Protein AF-0000000083200959 (afdb_homodimer)

Organism: Muntiacus reevesi (NCBI:txid9886)

Foldseek 3Di:
DPPPLQQDDPVLLVLLLVLLQLLQQLLQLLQLQLVLQCPDPPVRNVVSVVSPVSSVVSNVVSVVSLVVSVSSVHDSDHDYDYDRDNPPDDAPLRSLVVSLVSLVVSLVSLVVSLVVCVVVVVVVSNVCSVPPPNVVSVVVSVVSVVVSVVRCCCPDVVVVVVVVVVVVVVVVVVVVVD/DPPPLQQDDPVLLVLLLVLLQLLQQLLQLLQLQLVLQCPDPPVRNVVSVVSPVSSVVSNVVSVVSLVVSVSSVHDSDHDYDYDRDNPPDDAPLRSLVVSLVSLVVSLVSLVVSLVVCVVVVVVVVNVCSVPPPNVVSVVVSVVSVVVSVVRCCCPDVVVVVVVVVVVVVVVVVVVVVD

Nearest PDB structures (foldseek):
  8h8n-assembly1_A  TM=8.251E-01  e=6.379E-12  Equus caballus
  8j16-assembly1_X  TM=8.200E-01  e=4.992E-12  Equus caballus
  8i8q-assembly1_A  TM=8.258E-01  e=7.390E-12  Equus caballus
  8kh2-assembly1_A  TM=8.202E-01  e=6.379E-12  Equus caballus
  6jee-assembly1_A  TM=8.347E-01  e=1.207E-11  Equus caballus

InterPro domains:
  IPR001519 Ferritin [PTHR11431] (2-175)
  IPR008331 Ferritin/DPS domain [PF00210] (14-154)
  IPR009040 Ferritin-like diiron domain [PS50905] (6-155)
  IPR009078 Ferritin-like superfamily [SSF47240] (2-175)
  IPR012347 Ferritin-like [G3DSA:1.20.1260.10] (1-177)

Structure (mmCIF, N/CA/C/O backbone):
data_AF-0000000083200959-model_v1
#
loop_
_entity.id
_entity.type
_entity.pdbx_description
1 polymer Ferritin
#
loop_
_atom_site.group_PDB
_atom_site.id
_atom_site.type_symbol
_atom_site.label_atom_id
_atom_site.label_alt_id
_atom_site.label_comp_id
_atom_site.label_asym_id
_atom_site.label_entity_id
_atom_site.label_seq_id
_atom_site.pdbx_PDB_ins_code
_atom_site.Cartn_x
_atom_site.Cartn_y
_atom_site.Cartn_z
_atom_site.occupancy
_atom_site.B_iso_or_equiv
_atom_site.auth_seq_id
_atom_site.auth_comp_id
_atom_site.auth_asym_id
_atom_site.auth_atom_id
_atom_site.pdbx_PDB_model_num
ATOM 1 N N . MET A 1 1 ? -13.766 32.281 13.945 1 31.73 1 MET A N 1
ATOM 2 C CA . MET A 1 1 ? -14.75 31.203 14.086 1 31.73 1 MET A CA 1
ATOM 3 C C . MET A 1 1 ? -14.062 29.844 14.281 1 31.73 1 MET A C 1
ATOM 5 O O . MET A 1 1 ? -13.195 29.469 13.492 1 31.73 1 MET A O 1
ATOM 9 N N . SER A 1 2 ? -13.812 29.328 15.445 1 37.59 2 SER A N 1
ATOM 10 C CA . SER A 1 2 ? -13.109 28.094 15.812 1 37.59 2 SER A CA 1
ATOM 11 C C . SER A 1 2 ? -13.555 26.922 14.945 1 37.59 2 SER A C 1
ATOM 13 O O . SER A 1 2 ? -14.75 26.641 14.852 1 37.59 2 SER A O 1
ATOM 15 N N . THR A 1 3 ? -13.062 26.719 13.828 1 43.06 3 THR A N 1
ATOM 16 C CA . THR A 1 3 ? -13.5 25.609 12.992 1 43.06 3 THR A CA 1
ATOM 17 C C . THR A 1 3 ? -13.812 24.375 13.844 1 43.06 3 THR A C 1
ATOM 19 O O . THR A 1 3 ? -12.945 23.859 14.539 1 43.06 3 THR A O 1
ATOM 22 N N . GLN A 1 4 ? -14.852 24.391 14.57 1 44.66 4 GLN A N 1
ATOM 23 C CA . GLN A 1 4 ? -15.367 23.344 15.453 1 44.66 4 GLN A CA 1
ATOM 24 C C . GLN A 1 4 ? -15.141 21.953 14.875 1 44.66 4 GLN A C 1
ATOM 26 O O . GLN A 1 4 ? -15.625 21.641 13.789 1 44.66 4 GLN A O 1
ATOM 31 N N . VAL A 1 5 ? -13.906 21.453 14.906 1 55.97 5 VAL A N 1
ATOM 32 C CA . VAL A 1 5 ? -13.664 20.062 14.562 1 55.97 5 VAL A CA 1
ATOM 33 C C . VAL A 1 5 ? -14.781 19.188 15.125 1 55.97 5 VAL A C 1
ATOM 35 O O . VAL A 1 5 ? -15.102 19.266 16.312 1 55.97 5 VAL A O 1
ATOM 38 N N . GLN A 1 6 ? -15.828 18.969 14.438 1 59 6 GLN A N 1
ATOM 39 C CA . GLN A 1 6 ? -16.891 18.062 14.898 1 59 6 GLN A CA 1
ATOM 40 C C . GLN A 1 6 ? -16.312 16.75 15.414 1 59 6 GLN A C 1
ATOM 42 O O . GLN A 1 6 ? -15.688 16 14.664 1 59 6 GLN A O 1
ATOM 47 N N . GLN A 1 7 ? -16.047 16.766 16.734 1 69.75 7 GLN A N 1
ATOM 48 C CA . GLN A 1 7 ? -15.516 15.586 17.406 1 69.75 7 GLN A CA 1
ATOM 49 C C . GLN A 1 7 ? -16.422 14.375 17.188 1 69.75 7 GLN A C 1
ATOM 51 O O . GLN A 1 7 ? -17.625 14.43 17.5 1 69.75 7 GLN A O 1
ATOM 56 N N . ARG A 1 8 ? -16 13.469 16.391 1 79.12 8 ARG A N 1
ATOM 57 C CA . ARG A 1 8 ? -16.75 12.234 16.156 1 79.12 8 ARG A CA 1
ATOM 58 C C . ARG A 1 8 ? -16.781 11.375 17.422 1 79.12 8 ARG A C 1
ATOM 60 O O . ARG A 1 8 ? -15.883 11.477 18.266 1 79.12 8 ARG A O 1
ATOM 67 N N . SER A 1 9 ? -17.844 10.664 17.625 1 88.75 9 SER A N 1
ATOM 68 C CA . SER A 1 9 ? -18 9.789 18.781 1 88.75 9 SER A CA 1
ATOM 69 C C . SER A 1 9 ? -16.891 8.734 18.812 1 88.75 9 SER A C 1
ATOM 71 O O . SER A 1 9 ? -16.312 8.406 17.797 1 88.75 9 SER A O 1
ATOM 73 N N . PRO A 1 10 ? -16.609 8.242 20 1 91.06 10 PRO A N 1
ATOM 74 C CA . PRO A 1 10 ? -15.617 7.16 20.109 1 91.06 10 PRO A CA 1
ATOM 75 C C . PRO A 1 10 ? -15.984 5.938 19.266 1 91.06 10 PRO A C 1
ATOM 77 O O . PRO A 1 10 ? -15.102 5.254 18.75 1 91.06 10 PRO A O 1
ATOM 80 N N . GLU A 1 11 ? -17.281 5.707 19.156 1 93.56 11 GLU A N 1
ATOM 81 C CA . GLU A 1 11 ? -17.75 4.578 18.359 1 93.56 11 GLU A CA 1
ATOM 82 C C . GLU A 1 11 ? -17.438 4.781 16.875 1 93.56 11 GLU A C 1
ATOM 84 O O . GLU A 1 11 ? -17.031 3.842 16.188 1 93.56 11 GLU A O 1
ATOM 89 N N . MET A 1 12 ? -17.594 5.949 16.406 1 93.25 12 MET A N 1
ATOM 90 C CA . MET A 1 12 ? -17.281 6.281 15.016 1 93.25 12 MET A CA 1
ATOM 91 C C . MET A 1 12 ? -15.781 6.211 14.766 1 93.25 12 MET A C 1
ATOM 93 O O . MET A 1 12 ? -15.344 5.66 13.75 1 93.25 12 MET A O 1
ATOM 97 N N . GLU A 1 13 ? -15.016 6.684 15.727 1 93.06 13 GLU A N 1
ATOM 98 C CA . GLU A 1 13 ? -13.562 6.641 15.594 1 93.06 13 GLU A CA 1
ATOM 99 C C . GLU A 1 13 ? -13.055 5.203 15.547 1 93.06 13 GLU A C 1
ATOM 101 O O . GLU A 1 13 ? -12.156 4.883 14.766 1 93.06 13 GLU A O 1
ATOM 106 N N . ALA A 1 14 ? -13.648 4.406 16.344 1 94.69 14 ALA A N 1
ATOM 107 C CA . ALA A 1 14 ? -13.273 2.994 16.359 1 94.69 14 ALA A CA 1
ATOM 108 C C . ALA A 1 14 ? -13.625 2.318 15.039 1 94.69 14 ALA A C 1
ATOM 110 O O . ALA A 1 14 ? -12.852 1.496 14.539 1 94.69 14 ALA A O 1
ATOM 111 N N . ALA A 1 15 ? -14.781 2.672 14.5 1 96.31 15 ALA A N 1
ATOM 112 C CA . ALA A 1 15 ? -15.219 2.098 13.234 1 96.31 15 ALA A CA 1
ATOM 113 C C . ALA A 1 15 ? -14.297 2.527 12.094 1 96.31 15 ALA A C 1
ATOM 115 O O . ALA A 1 15 ? -13.953 1.72 11.227 1 96.31 15 ALA A O 1
ATOM 116 N N . VAL A 1 16 ? -13.859 3.777 12.094 1 96 16 VAL A N 1
ATOM 117 C CA . VAL A 1 16 ? -12.945 4.285 11.07 1 96 16 VAL A CA 1
ATOM 118 C C . VAL A 1 16 ? -11.586 3.604 11.219 1 96 16 VAL A C 1
ATOM 120 O O . VAL A 1 16 ? -10.992 3.174 10.227 1 96 16 VAL A O 1
ATOM 123 N N . SER A 1 17 ? -11.102 3.436 12.438 1 95.19 17 SER A N 1
ATOM 124 C CA . SER A 1 17 ? -9.836 2.758 12.695 1 95.19 17 SER A CA 1
ATOM 125 C C . SER A 1 17 ? -9.875 1.312 12.211 1 95.19 17 SER A C 1
ATOM 127 O O . SER A 1 17 ? -8.898 0.816 11.648 1 95.19 17 SER A O 1
ATOM 129 N N . ARG A 1 18 ? -11.023 0.706 12.43 1 96.38 18 ARG A N 1
ATOM 130 C CA . ARG A 1 18 ? -11.195 -0.664 11.953 1 96.38 18 ARG A CA 1
ATOM 131 C C . ARG A 1 18 ? -11.086 -0.738 10.438 1 96.38 18 ARG A C 1
ATOM 133 O O . ARG A 1 18 ? -10.469 -1.654 9.898 1 96.38 18 ARG A O 1
ATOM 140 N N . LEU A 1 19 ? -11.672 0.215 9.766 1 97.75 19 LEU A N 1
ATOM 141 C CA . LEU A 1 19 ? -11.633 0.228 8.305 1 97.75 19 LEU A CA 1
ATOM 142 C C . LEU A 1 19 ? -10.203 0.454 7.805 1 97.75 19 LEU A C 1
ATOM 144 O O . LEU A 1 19 ? -9.797 -0.136 6.805 1 97.75 19 LEU A O 1
ATOM 148 N N . ILE A 1 20 ? -9.43 1.315 8.477 1 97.12 20 ILE A N 1
ATOM 149 C CA . ILE A 1 20 ? -8.039 1.525 8.102 1 97.12 20 ILE A CA 1
ATOM 150 C C . ILE A 1 20 ? -7.273 0.207 8.195 1 97.12 20 ILE A C 1
ATOM 152 O O . ILE A 1 20 ? -6.602 -0.2 7.242 1 97.12 20 ILE A O 1
ATOM 156 N N . LYS A 1 21 ? -7.461 -0.505 9.305 1 96 21 LYS A N 1
ATOM 157 C CA . LYS A 1 21 ? -6.781 -1.775 9.539 1 96 21 LYS A CA 1
ATOM 158 C C . LYS A 1 21 ? -7.176 -2.812 8.492 1 96 21 LYS A C 1
ATOM 160 O O . LYS A 1 21 ? -6.316 -3.49 7.926 1 96 21 LYS A O 1
ATOM 165 N N . LEU A 1 22 ? -8.422 -2.869 8.266 1 96.62 22 LEU A N 1
ATOM 166 C CA . LEU A 1 22 ? -8.93 -3.85 7.309 1 96.62 22 LEU A CA 1
ATOM 167 C C . LEU A 1 22 ? -8.414 -3.553 5.902 1 96.62 22 LEU A C 1
ATOM 169 O O . LEU A 1 22 ? -8.031 -4.469 5.176 1 96.62 22 LEU A O 1
ATOM 173 N N . HIS A 1 23 ? -8.398 -2.293 5.512 1 97.44 23 HIS A N 1
ATOM 174 C CA . HIS A 1 23 ? -7.91 -1.928 4.188 1 97.44 23 HIS A CA 1
ATOM 175 C C . HIS A 1 23 ? -6.438 -2.295 4.023 1 97.44 23 HIS A C 1
ATOM 177 O O . HIS A 1 23 ? -6.031 -2.789 2.971 1 97.44 23 HIS A O 1
ATOM 183 N N . LEU A 1 24 ? -5.656 -2.07 5.059 1 96.38 24 LEU A N 1
ATOM 184 C CA . LEU A 1 24 ? -4.246 -2.428 5 1 96.38 24 LEU A CA 1
ATOM 185 C C . LEU A 1 24 ? -4.07 -3.939 4.898 1 96.38 24 LEU A C 1
ATOM 187 O O . LEU A 1 24 ? -3.264 -4.426 4.102 1 96.38 24 LEU A O 1
ATOM 191 N N . GLU A 1 25 ? -4.809 -4.676 5.648 1 95.31 25 GLU A N 1
ATOM 192 C CA . GLU A 1 25 ? -4.746 -6.137 5.625 1 95.31 25 GLU A CA 1
ATOM 193 C C . GLU A 1 25 ? -5.156 -6.684 4.258 1 95.31 25 GLU A C 1
ATOM 195 O O . GLU A 1 25 ? -4.488 -7.566 3.713 1 95.31 25 GLU A O 1
ATOM 200 N N . VAL A 1 26 ? -6.25 -6.133 3.811 1 97.06 26 VAL A N 1
ATOM 201 C CA . VAL A 1 26 ? -6.754 -6.582 2.518 1 97.06 26 VAL A CA 1
ATOM 202 C C . VAL A 1 26 ? -5.75 -6.234 1.42 1 97.06 26 VAL A C 1
ATOM 204 O O . VAL A 1 26 ? -5.504 -7.039 0.518 1 97.06 26 VAL A O 1
ATOM 207 N N . SER A 1 27 ? -5.164 -5.047 1.51 1 97 27 SER A N 1
ATOM 208 C CA . SER A 1 27 ? -4.148 -4.648 0.542 1 97 27 SER A CA 1
ATOM 209 C C . SER A 1 27 ? -2.998 -5.652 0.507 1 97 27 SER A C 1
ATOM 211 O O . SER A 1 27 ? -2.576 -6.082 -0.569 1 97 27 SER A O 1
ATOM 213 N N . SER A 1 28 ? -2.541 -6.066 1.638 1 96.19 28 SER A N 1
ATOM 214 C CA . SER A 1 28 ? -1.448 -7.027 1.718 1 96.19 28 SER A CA 1
ATOM 215 C C . SER A 1 28 ? -1.864 -8.383 1.154 1 96.19 28 SER A C 1
ATOM 217 O O . SER A 1 28 ? -1.085 -9.039 0.458 1 96.19 28 SER A O 1
ATOM 219 N N . THR A 1 29 ? -3.031 -8.805 1.458 1 96.62 29 THR A N 1
ATOM 220 C CA . THR A 1 29 ? -3.539 -10.062 0.917 1 96.62 29 THR A CA 1
ATOM 221 C C . THR A 1 29 ? -3.619 -10 -0.606 1 96.62 29 THR A C 1
ATOM 223 O O . THR A 1 29 ? -3.283 -10.969 -1.29 1 96.62 29 THR A O 1
ATOM 226 N N . TYR A 1 30 ? -4.016 -8.867 -1.1 1 97.81 30 TYR A N 1
ATOM 227 C CA . TYR A 1 30 ? -4.148 -8.727 -2.545 1 97.81 30 TYR A CA 1
ATOM 228 C C . TYR A 1 30 ? -2.779 -8.711 -3.217 1 97.81 30 TYR A C 1
ATOM 230 O O . TYR A 1 30 ? -2.623 -9.195 -4.336 1 97.81 30 TYR A O 1
ATOM 238 N N . LEU A 1 31 ? -1.791 -8.211 -2.51 1 97 31 LEU A N 1
ATOM 239 C CA . LEU A 1 31 ? -0.431 -8.328 -3.023 1 97 31 LEU A CA 1
ATOM 240 C C . LEU A 1 31 ? -0.007 -9.789 -3.107 1 97 31 LEU A C 1
ATOM 242 O O . LEU A 1 31 ? 0.572 -10.219 -4.109 1 97 31 LEU A O 1
ATOM 246 N N . SER A 1 32 ? -0.351 -10.547 -2.115 1 96.75 32 SER A N 1
ATOM 247 C CA . SER A 1 32 ? -0.061 -11.977 -2.111 1 96.75 32 SER A CA 1
ATOM 248 C C . SER A 1 32 ? -0.778 -12.688 -3.254 1 96.75 32 SER A C 1
ATOM 250 O O . SER A 1 32 ? -0.182 -13.508 -3.949 1 96.75 32 SER A O 1
ATOM 252 N N . LEU A 1 33 ? -2.029 -12.289 -3.428 1 96.62 33 LEU A N 1
ATOM 253 C CA . LEU A 1 33 ? -2.828 -12.906 -4.48 1 96.62 33 LEU A CA 1
ATOM 254 C C . LEU A 1 33 ? -2.275 -12.555 -5.859 1 96.62 33 LEU A C 1
ATOM 256 O O . LEU A 1 33 ? -2.281 -13.391 -6.766 1 96.62 33 LEU A O 1
ATOM 260 N N . SER A 1 34 ? -1.846 -11.32 -5.992 1 96.5 34 SER A N 1
ATOM 261 C CA . SER A 1 34 ? -1.235 -10.898 -7.25 1 96.5 34 SER A CA 1
ATOM 262 C C . SER A 1 34 ? -0.056 -11.789 -7.617 1 96.5 34 SER A C 1
ATOM 264 O O . SER A 1 34 ? 0.002 -12.32 -8.727 1 96.5 34 SER A O 1
ATOM 266 N N . VAL A 1 35 ? 0.802 -12.055 -6.672 1 94.81 35 VAL A N 1
ATOM 267 C CA . VAL A 1 35 ? 1.997 -12.852 -6.914 1 94.81 35 VAL A CA 1
ATOM 268 C C . VAL A 1 35 ? 1.605 -14.32 -7.121 1 94.81 35 VAL A C 1
ATOM 270 O O . VAL A 1 35 ? 2.178 -15.008 -7.965 1 94.81 35 VAL A O 1
ATOM 273 N N . TYR A 1 36 ? 0.629 -14.758 -6.375 1 93.38 36 TYR A N 1
ATOM 274 C CA . TYR A 1 36 ? 0.128 -16.125 -6.523 1 93.38 36 TYR A CA 1
ATOM 275 C C . TYR A 1 36 ? -0.335 -16.375 -7.953 1 93.38 36 TYR A C 1
ATOM 277 O O . TYR A 1 36 ? 0.065 -17.359 -8.578 1 93.38 36 TYR A O 1
ATOM 285 N N . PHE A 1 37 ? -1.133 -15.477 -8.492 1 92.81 37 PHE A N 1
ATOM 286 C CA . PHE A 1 37 ? -1.742 -15.688 -9.805 1 92.81 37 PHE A CA 1
ATOM 287 C C . PHE A 1 37 ? -0.744 -15.391 -10.914 1 92.81 37 PHE A C 1
ATOM 289 O O . PHE A 1 37 ? -0.812 -15.992 -11.992 1 92.81 37 PHE A O 1
ATOM 296 N N . GLU A 1 38 ? 0.179 -14.484 -10.742 1 87.56 38 GLU A N 1
ATOM 297 C CA . GLU A 1 38 ? 1.174 -14.188 -11.766 1 87.56 38 GLU A CA 1
ATOM 298 C C . GLU A 1 38 ? 2.16 -15.336 -11.938 1 87.56 38 GLU A C 1
ATOM 300 O O . GLU A 1 38 ? 2.773 -15.484 -12.992 1 87.56 38 GLU A O 1
ATOM 305 N N . GLY A 1 39 ? 2.432 -16.125 -11 1 73.94 39 GLY A N 1
ATOM 306 C CA . GLY A 1 39 ? 3.336 -17.266 -11.047 1 73.94 39 GLY A CA 1
ATOM 307 C C . GLY A 1 39 ? 2.711 -18.5 -11.672 1 73.94 39 GLY A C 1
ATOM 308 O O . GLY A 1 39 ? 3.41 -19.453 -12 1 73.94 39 GLY A O 1
ATOM 309 N N . SER A 1 40 ? 1.459 -18.453 -11.797 1 65.94 40 SER A N 1
ATOM 310 C CA . SER A 1 40 ? 0.766 -19.609 -12.375 1 65.94 40 SER A CA 1
ATOM 311 C C . SER A 1 40 ? 0.791 -19.562 -13.898 1 65.94 40 SER A C 1
ATOM 313 O O . SER A 1 40 ? 1.283 -18.594 -14.484 1 65.94 40 SER A O 1
ATOM 315 N N . GLU A 1 41 ? 0.323 -20.641 -14.594 1 58.91 41 GLU A N 1
ATOM 316 C CA . GLU A 1 41 ? 0.281 -20.734 -16.047 1 58.91 41 GLU A CA 1
ATOM 317 C C . GLU A 1 41 ? -0.221 -19.422 -16.672 1 58.91 41 GLU A C 1
ATOM 319 O O . GLU A 1 41 ? -0.879 -18.625 -16 1 58.91 41 GLU A O 1
ATOM 324 N N . THR A 1 42 ? 0.224 -19.125 -17.859 1 60.31 42 THR A N 1
ATOM 325 C CA . THR A 1 42 ? 0.035 -17.938 -18.688 1 60.31 42 THR A CA 1
ATOM 326 C C . THR A 1 42 ? -1.375 -17.391 -18.516 1 60.31 42 THR A C 1
ATOM 328 O O . THR A 1 42 ? -1.562 -16.172 -18.438 1 60.31 42 THR A O 1
ATOM 331 N N . ALA A 1 43 ? -2.393 -18.219 -18.359 1 62.31 43 ALA A N 1
ATOM 332 C CA . ALA A 1 43 ? -3.771 -17.75 -18.469 1 62.31 43 ALA A CA 1
ATOM 333 C C . ALA A 1 43 ? -4.184 -16.984 -17.203 1 62.31 43 ALA A C 1
ATOM 335 O O . ALA A 1 43 ? -5.129 -16.203 -17.234 1 62.31 43 ALA A O 1
ATOM 336 N N . LEU A 1 44 ? -3.236 -16.828 -16.219 1 84.12 44 LEU A N 1
ATOM 337 C CA . LEU A 1 44 ? -3.732 -16.281 -14.977 1 84.12 44 LEU A CA 1
ATOM 338 C C . LEU A 1 44 ? -3.004 -14.977 -14.633 1 84.12 44 LEU A C 1
ATOM 340 O O . LEU A 1 44 ? -3.275 -14.367 -13.594 1 84.12 44 LEU A O 1
ATOM 344 N N . ASN A 1 45 ? -2.281 -14.484 -15.602 1 86.12 45 ASN A N 1
ATOM 345 C CA . ASN A 1 45 ? -1.555 -13.227 -15.445 1 86.12 45 ASN A CA 1
ATOM 346 C C . ASN A 1 45 ? -2.506 -12.039 -15.336 1 86.12 45 ASN A C 1
ATOM 348 O O . ASN A 1 45 ? -2.248 -11.102 -14.586 1 86.12 45 ASN A O 1
ATOM 352 N N . GLY A 1 46 ? -3.58 -12.109 -16.078 1 89.19 46 GLY A N 1
ATOM 353 C CA . GLY A 1 46 ? -4.578 -11.062 -15.992 1 89.19 46 GLY A CA 1
ATOM 354 C C . GLY A 1 46 ? -5.195 -10.93 -14.609 1 89.19 46 GLY A C 1
ATOM 355 O O . GLY A 1 46 ? -5.406 -9.812 -14.125 1 89.19 46 GLY A O 1
ATOM 356 N N . VAL A 1 47 ? -5.41 -12.086 -14 1 93.25 47 VAL A N 1
ATOM 357 C CA . VAL A 1 47 ? -5.965 -12.078 -12.648 1 93.25 47 VAL A CA 1
ATOM 358 C C . VAL A 1 47 ? -4.941 -11.508 -11.672 1 93.25 47 VAL A C 1
ATOM 360 O O . VAL A 1 47 ? -5.297 -10.781 -10.742 1 93.25 47 VAL A O 1
ATOM 363 N N . GLY A 1 48 ? -3.672 -11.852 -11.867 1 94.75 48 GLY A N 1
ATOM 364 C CA . GLY A 1 48 ? -2.611 -11.273 -11.062 1 94.75 48 GLY A CA 1
ATOM 365 C C . GLY A 1 48 ? -2.57 -9.758 -11.117 1 94.75 48 GLY A C 1
ATOM 366 O O . GLY A 1 48 ? -2.479 -9.094 -10.078 1 94.75 48 GLY A O 1
ATOM 367 N N . HIS A 1 49 ? -2.686 -9.203 -12.32 1 94.31 49 HIS A N 1
ATOM 368 C CA . HIS A 1 49 ? -2.701 -7.754 -12.5 1 94.31 49 HIS A CA 1
ATOM 369 C C . HIS A 1 49 ? -3.918 -7.125 -11.836 1 94.31 49 HIS A C 1
ATOM 371 O O . HIS A 1 49 ? -3.828 -6.023 -11.281 1 94.31 49 HIS A O 1
ATOM 377 N N . PHE A 1 50 ? -5.012 -7.855 -11.977 1 95.94 50 PHE A N 1
ATOM 378 C CA . PHE A 1 50 ? -6.25 -7.422 -11.336 1 95.94 50 PHE A CA 1
ATOM 379 C C . PHE A 1 50 ? -6.047 -7.238 -9.836 1 95.94 50 PHE A C 1
ATOM 381 O O . PHE A 1 50 ? -6.383 -6.188 -9.281 1 95.94 50 PHE A O 1
ATOM 388 N N . PHE A 1 51 ? -5.398 -8.188 -9.148 1 97.5 51 PHE A N 1
ATOM 389 C CA . PHE A 1 51 ? -5.207 -8.109 -7.703 1 97.5 51 PHE A CA 1
ATOM 390 C C . PHE A 1 51 ? -4.137 -7.082 -7.352 1 97.5 51 PHE A C 1
ATOM 392 O O . PHE A 1 51 ? -4.219 -6.422 -6.316 1 97.5 51 PHE A O 1
ATOM 399 N N . ARG A 1 52 ? -3.191 -6.914 -8.164 1 96.69 52 ARG A N 1
ATOM 400 C CA . ARG A 1 52 ? -2.188 -5.879 -7.949 1 96.69 52 ARG A CA 1
ATOM 401 C C . ARG A 1 52 ? -2.822 -4.492 -7.953 1 96.69 52 ARG A C 1
ATOM 403 O O . ARG A 1 52 ? -2.502 -3.656 -7.105 1 96.69 52 ARG A O 1
ATOM 410 N N . ALA A 1 53 ? -3.734 -4.262 -8.891 1 96.88 53 ALA A N 1
ATOM 411 C CA . ALA A 1 53 ? -4.465 -2.998 -8.961 1 96.88 53 ALA A CA 1
ATOM 412 C C . ALA A 1 53 ? -5.355 -2.809 -7.738 1 96.88 53 ALA A C 1
ATOM 414 O O . ALA A 1 53 ? -5.441 -1.709 -7.188 1 96.88 53 ALA A O 1
ATOM 415 N N . LEU A 1 54 ? -5.969 -3.895 -7.328 1 97.88 54 LEU A N 1
ATOM 416 C CA . LEU A 1 54 ? -6.844 -3.816 -6.16 1 97.88 54 LEU A CA 1
ATOM 417 C C . LEU A 1 54 ? -6.043 -3.51 -4.898 1 97.88 54 LEU A C 1
ATOM 419 O O . LEU A 1 54 ? -6.52 -2.799 -4.012 1 97.88 54 LEU A O 1
ATOM 423 N N . ALA A 1 55 ? -4.809 -4.055 -4.805 1 97.75 55 ALA A N 1
ATOM 424 C CA . ALA A 1 55 ? -3.959 -3.768 -3.654 1 97.75 55 ALA A CA 1
ATOM 425 C C . ALA A 1 55 ? -3.707 -2.27 -3.518 1 97.75 55 ALA A C 1
ATOM 427 O O . ALA A 1 55 ? -3.779 -1.719 -2.416 1 97.75 55 ALA A O 1
ATOM 428 N N . LYS A 1 56 ? -3.496 -1.614 -4.637 1 96.88 56 LYS A N 1
ATOM 429 C CA . LYS A 1 56 ? -3.287 -0.169 -4.641 1 96.88 56 LYS A CA 1
ATOM 430 C C . LYS A 1 56 ? -4.559 0.57 -4.23 1 96.88 56 LYS A C 1
ATOM 432 O O . LYS A 1 56 ? -4.504 1.529 -3.459 1 96.88 56 LYS A O 1
ATOM 437 N N . GLU A 1 57 ? -5.648 0.123 -4.727 1 97 57 GLU A N 1
ATOM 438 C CA . GLU A 1 57 ? -6.93 0.748 -4.406 1 97 57 GLU A CA 1
ATOM 439 C C . GLU A 1 57 ? -7.23 0.653 -2.914 1 97 57 GLU A C 1
ATOM 441 O O . GLU A 1 57 ? -7.723 1.609 -2.312 1 97 57 GLU A O 1
ATOM 446 N N . LYS A 1 58 ? -6.949 -0.52 -2.344 1 97.88 58 LYS A N 1
ATOM 447 C CA . LYS A 1 58 ? -7.219 -0.698 -0.918 1 97.88 58 LYS A CA 1
ATOM 448 C C . LYS A 1 58 ? -6.305 0.187 -0.074 1 97.88 58 LYS A C 1
ATOM 450 O O . LYS A 1 58 ? -6.727 0.72 0.955 1 97.88 58 LYS A O 1
ATOM 455 N N . GLN A 1 59 ? -5.078 0.347 -0.508 1 96.88 59 GLN A N 1
ATOM 456 C CA . GLN A 1 59 ? -4.188 1.273 0.187 1 96.88 59 GLN A CA 1
ATOM 457 C C . GLN A 1 59 ? -4.727 2.701 0.128 1 96.88 59 GLN A C 1
ATOM 459 O O . GLN A 1 59 ? -4.641 3.443 1.108 1 96.88 59 GLN A O 1
ATOM 464 N N . GLU A 1 60 ? -5.258 3.055 -1.044 1 96.38 60 GLU A N 1
ATOM 465 C CA . GLU A 1 60 ? -5.891 4.363 -1.164 1 96.38 60 GLU A CA 1
ATOM 466 C C . GLU A 1 60 ? -7.051 4.508 -0.186 1 96.38 60 GLU A C 1
ATOM 468 O O . GLU A 1 60 ? -7.262 5.578 0.385 1 96.38 60 GLU A O 1
ATOM 473 N N . GLY A 1 61 ? -7.801 3.428 -0.01 1 97.31 61 GLY A N 1
ATOM 474 C CA . GLY A 1 61 ? -8.867 3.447 0.979 1 97.31 61 GLY A CA 1
ATOM 475 C C . GLY A 1 61 ? -8.367 3.705 2.389 1 97.31 61 GLY A C 1
ATOM 476 O O . GLY A 1 61 ? -8.938 4.527 3.111 1 97.31 61 GLY A O 1
ATOM 477 N N . ALA A 1 62 ? -7.273 3.047 2.746 1 97.12 62 ALA A N 1
ATOM 478 C CA . ALA A 1 62 ? -6.68 3.262 4.062 1 97.12 62 ALA A CA 1
ATOM 479 C C . ALA A 1 62 ? -6.277 4.723 4.25 1 97.12 62 ALA A C 1
ATOM 481 O O . ALA A 1 62 ? -6.496 5.301 5.316 1 97.12 62 ALA A O 1
ATOM 482 N N . HIS A 1 63 ? -5.723 5.309 3.199 1 96.31 63 HIS A N 1
ATOM 483 C CA . HIS A 1 63 ? -5.309 6.707 3.227 1 96.31 63 HIS A CA 1
ATOM 484 C C . HIS A 1 63 ? -6.496 7.625 3.482 1 96.31 63 HIS A C 1
ATOM 486 O O . HIS A 1 63 ? -6.414 8.539 4.312 1 96.31 63 HIS A O 1
ATOM 492 N N . LEU A 1 64 ? -7.602 7.395 2.816 1 96.06 64 LEU A N 1
ATOM 493 C CA . LEU A 1 64 ? -8.781 8.242 2.945 1 96.06 64 LEU A CA 1
ATOM 494 C C . LEU A 1 64 ? -9.367 8.148 4.352 1 96.06 64 LEU A C 1
ATOM 496 O O . LEU A 1 64 ? -9.742 9.172 4.938 1 96.06 64 LEU A O 1
ATOM 500 N N . PHE A 1 65 ? -9.391 6.996 4.891 1 96.69 65 PHE A N 1
ATOM 501 C CA . PHE A 1 65 ? -9.945 6.836 6.234 1 96.69 65 PHE A CA 1
ATOM 502 C C . PHE A 1 65 ? -9 7.422 7.277 1 96.69 65 PHE A C 1
ATOM 504 O O . PHE A 1 65 ? -9.453 7.945 8.297 1 96.69 65 PHE A O 1
ATOM 511 N N . LEU A 1 66 ? -7.715 7.324 7.027 1 95.94 66 LEU A N 1
ATOM 512 C CA . LEU A 1 66 ? -6.754 7.945 7.934 1 95.94 66 LEU A CA 1
ATOM 513 C C . LEU A 1 66 ? -6.922 9.461 7.949 1 95.94 66 LEU A C 1
ATOM 515 O O . LEU A 1 66 ? -6.879 10.086 9.016 1 95.94 66 LEU A O 1
ATOM 519 N N . LYS A 1 67 ? -7.145 9.984 6.781 1 93.56 67 LYS A N 1
ATOM 520 C CA . LYS A 1 67 ? -7.387 11.422 6.668 1 93.56 67 LYS A CA 1
ATOM 521 C C . LYS A 1 67 ? -8.656 11.828 7.414 1 93.56 67 LYS A C 1
ATOM 523 O O . LYS A 1 67 ? -8.68 12.844 8.109 1 93.56 67 LYS A O 1
ATOM 528 N N . MET A 1 68 ? -9.664 11.016 7.301 1 92.5 68 MET A N 1
ATOM 529 C CA . MET A 1 68 ? -10.922 11.266 8 1 92.5 68 MET A CA 1
ATOM 530 C C . MET A 1 68 ? -10.711 11.266 9.508 1 92.5 68 MET A C 1
ATOM 532 O O . MET A 1 68 ? -11.227 12.148 10.211 1 92.5 68 MET A O 1
ATOM 536 N N . LEU A 1 69 ? -10.016 10.266 9.93 1 92.19 69 LEU A N 1
ATOM 537 C CA . LEU A 1 69 ? -9.742 10.148 11.359 1 92.19 69 LEU A CA 1
ATOM 538 C C . LEU A 1 69 ? -8.984 11.359 11.875 1 92.19 69 LEU A C 1
ATOM 540 O O . LEU A 1 69 ? -9.328 11.922 12.922 1 92.19 69 LEU A O 1
ATOM 544 N N . LYS A 1 70 ? -8.047 11.859 11.164 1 89.94 70 LYS A N 1
ATOM 545 C CA . LYS A 1 70 ? -7.246 13.016 11.547 1 89.94 70 LYS A CA 1
ATOM 546 C C . LYS A 1 70 ? -8.102 14.281 11.586 1 89.94 70 LYS A C 1
ATOM 548 O O . LYS A 1 70 ? -7.98 15.086 12.508 1 89.94 70 LYS A O 1
ATOM 553 N N . SER A 1 71 ? -8.953 14.461 10.633 1 86.06 71 SER A N 1
ATOM 554 C CA . SER A 1 71 ? -9.789 15.648 10.508 1 86.06 71 SER A CA 1
ATOM 555 C C . SER A 1 71 ? -10.797 15.734 11.648 1 86.06 71 SER A C 1
ATOM 557 O O . SER A 1 71 ? -11.289 16.812 11.977 1 86.06 71 SER A O 1
ATOM 559 N N . SER A 1 72 ? -11.102 14.625 12.227 1 83.38 72 SER A N 1
ATOM 560 C CA . SER A 1 72 ? -12.078 14.594 13.312 1 83.38 72 SER A CA 1
ATOM 561 C C . SER A 1 72 ? -11.414 14.844 14.656 1 83.38 72 SER A C 1
ATOM 563 O O . SER A 1 72 ? -12.094 14.922 15.688 1 83.38 72 SER A O 1
ATOM 565 N N . GLY A 1 73 ? -10.078 15.078 14.688 1 79.19 73 GLY A N 1
ATOM 566 C CA . GLY A 1 73 ? -9.375 15.336 15.93 1 79.19 73 GLY A CA 1
ATOM 567 C C . GLY A 1 73 ? -9.117 14.086 16.75 1 79.19 73 GLY A C 1
ATOM 568 O O . GLY A 1 73 ? -8.75 14.164 17.922 1 79.19 73 GLY A O 1
ATOM 569 N N . GLY A 1 74 ? -9.414 12.961 16.219 1 73.62 74 GLY A N 1
ATOM 570 C CA . GLY A 1 74 ? -9.172 11.703 16.906 1 73.62 74 GLY A CA 1
ATOM 571 C C . GLY A 1 74 ? -7.723 11.258 16.844 1 73.62 74 GLY A C 1
ATOM 572 O O . GLY A 1 74 ? -6.934 11.797 16.062 1 73.62 74 GLY A O 1
ATOM 573 N N . GLY A 1 75 ? -7.352 10.375 17.828 1 80.12 75 GLY A N 1
ATOM 574 C CA . GLY A 1 75 ? -6.059 9.719 17.703 1 80.12 75 GLY A CA 1
ATOM 575 C C . GLY A 1 75 ? -5.891 8.953 16.406 1 80.12 75 GLY A C 1
ATOM 576 O O . GLY A 1 75 ? -6.82 8.289 15.945 1 80.12 75 GLY A O 1
ATOM 577 N N . THR A 1 76 ? -4.82 9.164 15.75 1 85.56 76 THR A N 1
ATOM 578 C CA . THR A 1 76 ? -4.633 8.625 14.406 1 85.56 76 THR A CA 1
ATOM 579 C C . THR A 1 76 ? -3.633 7.469 14.43 1 85.56 76 THR A C 1
ATOM 581 O O . THR A 1 76 ? -3.23 6.973 13.375 1 85.56 76 THR A O 1
ATOM 584 N N . LEU A 1 77 ? -3.348 6.977 15.664 1 89.56 77 LEU A N 1
ATOM 585 C CA . LEU A 1 77 ? -2.459 5.82 15.742 1 89.56 77 LEU A CA 1
ATOM 586 C C . LEU A 1 77 ? -3.207 4.539 15.398 1 89.56 77 LEU A C 1
ATOM 588 O O . LEU A 1 77 ? -4.176 4.18 16.062 1 89.56 77 LEU A O 1
ATOM 592 N N . VAL A 1 78 ? -2.797 3.893 14.328 1 92.88 78 VAL A N 1
ATOM 593 C CA . VAL A 1 78 ? -3.373 2.625 13.898 1 92.88 78 VAL A CA 1
ATOM 594 C C . VAL A 1 78 ? -2.268 1.584 13.734 1 92.88 78 VAL A C 1
ATOM 596 O O . VAL A 1 78 ? -1.271 1.831 13.047 1 92.88 78 VAL A O 1
ATOM 599 N N . GLN A 1 79 ? -2.422 0.499 14.383 1 92.56 79 GLN A N 1
ATOM 600 C CA . GLN A 1 79 ? -1.49 -0.616 14.242 1 92.56 79 GLN A CA 1
ATOM 601 C C . GLN A 1 79 ? -2.148 -1.8 13.539 1 92.56 79 GLN A C 1
ATOM 603 O O . GLN A 1 79 ? -3.283 -2.164 13.852 1 92.56 79 GLN A O 1
ATOM 608 N N . SER A 1 80 ? -1.47 -2.242 12.562 1 90.5 80 SER A N 1
ATOM 609 C CA . SER A 1 80 ? -1.979 -3.381 11.805 1 90.5 80 SER A CA 1
ATOM 610 C C . SER A 1 80 ? -0.88 -4.406 11.547 1 90.5 80 SER A C 1
ATOM 612 O O . SER A 1 80 ? 0.267 -4.039 11.281 1 90.5 80 SER A O 1
ATOM 614 N N . GLY A 1 81 ? -1.211 -5.676 11.664 1 89.38 81 GLY A N 1
ATOM 615 C CA . GLY A 1 81 ? -0.361 -6.766 11.203 1 89.38 81 GLY A CA 1
ATOM 616 C C . GLY A 1 81 ? -0.65 -7.191 9.781 1 89.38 81 GLY A C 1
ATOM 617 O O . GLY A 1 81 ? -1.809 -7.391 9.406 1 89.38 81 GLY A O 1
ATOM 618 N N . GLN A 1 82 ? 0.386 -7.129 9.023 1 90.12 82 GLN A N 1
ATOM 619 C CA . GLN A 1 82 ? 0.238 -7.59 7.648 1 90.12 82 GLN A CA 1
ATOM 620 C C . GLN A 1 82 ? 0.982 -8.898 7.426 1 90.12 82 GLN A C 1
ATOM 622 O O . GLN A 1 82 ? 2.057 -9.117 7.988 1 90.12 82 GLN A O 1
ATOM 627 N N . THR A 1 83 ? 0.31 -9.75 6.723 1 91 83 THR A N 1
ATOM 628 C CA . THR A 1 83 ? 0.917 -11.008 6.312 1 91 83 THR A CA 1
ATOM 629 C C . THR A 1 83 ? 0.846 -11.18 4.801 1 91 83 THR A C 1
ATOM 631 O O . THR A 1 83 ? -0.224 -11.031 4.203 1 91 83 THR A O 1
ATOM 634 N N . LEU A 1 84 ? 1.975 -11.328 4.238 1 93.81 84 LEU A N 1
ATOM 635 C CA . LEU A 1 84 ? 2.029 -11.742 2.84 1 93.81 84 LEU A CA 1
ATOM 636 C C . LEU A 1 84 ? 2.334 -13.234 2.73 1 93.81 84 LEU A C 1
ATOM 638 O O . LEU A 1 84 ? 3.281 -13.727 3.35 1 93.81 84 LEU A O 1
ATOM 642 N N . SER A 1 85 ? 1.458 -13.961 1.991 1 92.38 85 SER A N 1
ATOM 643 C CA . SER A 1 85 ? 1.632 -15.406 1.871 1 92.38 85 SER A CA 1
ATOM 644 C C . SER A 1 85 ? 1.025 -15.93 0.574 1 92.38 85 SER A C 1
ATOM 646 O O . SER A 1 85 ? -0.062 -16.5 0.581 1 92.38 85 SER A O 1
ATOM 648 N N . PRO A 1 86 ? 1.801 -15.82 -0.506 1 90.75 86 PRO A N 1
ATOM 649 C CA . PRO A 1 86 ? 1.278 -16.359 -1.763 1 90.75 86 PRO A CA 1
ATOM 650 C C . PRO A 1 86 ? 1.12 -17.891 -1.729 1 90.75 86 PRO A C 1
ATOM 652 O O . PRO A 1 86 ? 0.442 -18.453 -2.586 1 90.75 86 PRO A O 1
ATOM 655 N N . GLU A 1 87 ? 1.715 -18.547 -0.787 1 86 87 GLU A N 1
ATOM 656 C CA . GLU A 1 87 ? 1.688 -20 -0.701 1 86 87 GLU A CA 1
ATOM 657 C C . GLU A 1 87 ? 0.453 -20.484 0.054 1 86 87 GLU A C 1
ATOM 659 O O . GLU A 1 87 ? 0.235 -21.688 0.19 1 86 87 GLU A O 1
ATOM 664 N N . LYS A 1 88 ? -0.311 -19.578 0.465 1 88.62 88 LYS A N 1
ATOM 665 C CA . LYS A 1 88 ? -1.474 -19.875 1.298 1 88.62 88 LYS A CA 1
ATOM 666 C C . LYS A 1 88 ? -2.49 -20.734 0.541 1 88.62 88 LYS A C 1
ATOM 668 O O . LYS A 1 88 ? -3.209 -21.531 1.144 1 88.62 88 LYS A O 1
ATOM 673 N N . TRP A 1 89 ? -2.566 -20.547 -0.757 1 91.75 89 TRP A N 1
ATOM 674 C CA . TRP A 1 89 ? -3.674 -21.141 -1.505 1 91.75 89 TRP A CA 1
ATOM 675 C C . TRP A 1 89 ? -3.191 -22.297 -2.365 1 91.75 89 TRP A C 1
ATOM 677 O O . TRP A 1 89 ? -2.1 -22.25 -2.938 1 91.75 89 TRP A O 1
ATOM 687 N N . ASN A 1 90 ? -4.02 -23.312 -2.475 1 88.69 90 ASN A N 1
ATOM 688 C CA . ASN A 1 90 ? -3.699 -24.484 -3.275 1 88.69 90 ASN A CA 1
ATOM 689 C C . ASN A 1 90 ? -4.227 -24.359 -4.703 1 88.69 90 ASN A C 1
ATOM 691 O O . ASN A 1 90 ? -3.631 -24.891 -5.641 1 88.69 90 ASN A O 1
ATOM 695 N N . THR A 1 91 ? -5.402 -23.688 -4.836 1 89.25 91 THR A N 1
ATOM 696 C CA . THR A 1 91 ? -5.996 -23.516 -6.16 1 89.25 91 THR A CA 1
ATOM 697 C C . THR A 1 91 ? -6.43 -22.062 -6.367 1 89.25 91 THR A C 1
ATOM 699 O O . THR A 1 91 ? -6.645 -21.328 -5.398 1 89.25 91 THR A O 1
ATOM 702 N N . GLY A 1 92 ? -6.508 -21.719 -7.605 1 91.06 92 GLY A N 1
ATOM 703 C CA . GLY A 1 92 ? -7.031 -20.406 -7.934 1 91.06 92 GLY A CA 1
ATOM 704 C C . GLY A 1 92 ? -8.438 -20.172 -7.414 1 91.06 92 GLY A C 1
ATOM 705 O O . GLY A 1 92 ? -8.781 -19.062 -7.016 1 91.06 92 GLY A O 1
ATOM 706 N N . VAL A 1 93 ? -9.219 -21.234 -7.41 1 93.12 93 VAL A N 1
ATOM 707 C CA . VAL A 1 93 ? -10.594 -21.141 -6.926 1 93.12 93 VAL A CA 1
ATOM 708 C C . VAL A 1 93 ? -10.602 -20.828 -5.43 1 93.12 93 VAL A C 1
ATOM 710 O O . VAL A 1 93 ? -11.281 -19.906 -4.984 1 93.12 93 VAL A O 1
ATOM 713 N N . ASP A 1 94 ? -9.82 -21.531 -4.676 1 94.44 94 ASP A N 1
ATOM 714 C CA . ASP A 1 94 ? -9.703 -21.266 -3.246 1 94.44 94 ASP A CA 1
ATOM 715 C C . ASP A 1 94 ? -9.219 -19.844 -2.982 1 94.44 94 ASP A C 1
ATOM 717 O O . ASP A 1 94 ? -9.711 -19.172 -2.066 1 94.44 94 ASP A O 1
ATOM 721 N N . ALA A 1 95 ? -8.234 -19.422 -3.721 1 94.81 95 ALA A N 1
ATOM 722 C CA . ALA A 1 95 ? -7.66 -18.078 -3.586 1 94.81 95 ALA A CA 1
ATOM 723 C C . ALA A 1 95 ? -8.719 -17.016 -3.828 1 94.81 95 ALA A C 1
ATOM 725 O O . ALA A 1 95 ? -8.836 -16.062 -3.047 1 94.81 95 ALA A O 1
ATOM 726 N N . MET A 1 96 ? -9.508 -17.188 -4.891 1 96 96 MET A N 1
ATOM 727 C CA . MET A 1 96 ? -10.539 -16.219 -5.242 1 96 96 MET A CA 1
ATOM 728 C C . MET A 1 96 ? -11.656 -16.219 -4.203 1 96 96 MET A C 1
ATOM 730 O O . MET A 1 96 ? -12.188 -15.156 -3.859 1 96 96 MET A O 1
ATOM 734 N N . GLU A 1 97 ? -12.016 -17.359 -3.711 1 97.31 97 GLU A N 1
ATOM 735 C CA . GLU A 1 97 ? -13.047 -17.438 -2.682 1 97.31 97 GLU A CA 1
ATOM 736 C C . GLU A 1 97 ? -12.609 -16.719 -1.402 1 97.31 97 GLU A C 1
ATOM 738 O O . GLU A 1 97 ? -13.398 -16.031 -0.768 1 97.31 97 GLU A O 1
ATOM 743 N N . ASP A 1 98 ? -11.391 -16.938 -1.016 1 97.25 98 ASP A N 1
ATOM 744 C CA . ASP A 1 98 ? -10.844 -16.234 0.141 1 97.25 98 ASP A CA 1
ATOM 745 C C . ASP A 1 98 ? -10.891 -14.727 -0.061 1 97.25 98 ASP A C 1
ATOM 747 O O . ASP A 1 98 ? -11.25 -13.984 0.854 1 97.25 98 ASP A O 1
ATOM 751 N N . ALA A 1 99 ? -10.484 -14.273 -1.263 1 97.69 99 ALA A N 1
ATOM 752 C CA . ALA A 1 99 ? -10.516 -12.852 -1.589 1 97.69 99 ALA A CA 1
ATOM 753 C C . ALA A 1 99 ? -11.938 -12.297 -1.474 1 97.69 99 ALA A C 1
ATOM 755 O O . ALA A 1 99 ? -12.141 -11.219 -0.912 1 97.69 99 ALA A O 1
ATOM 756 N N . MET A 1 100 ? -12.891 -13.031 -1.968 1 97.75 100 MET A N 1
ATOM 757 C CA . MET A 1 100 ? -14.281 -12.594 -1.935 1 97.75 100 MET A CA 1
ATOM 758 C C . MET A 1 100 ? -14.797 -12.523 -0.501 1 97.75 100 MET A C 1
ATOM 760 O O . MET A 1 100 ? -15.562 -11.617 -0.154 1 97.75 100 MET A O 1
ATOM 764 N N . ALA A 1 101 ? -14.383 -13.484 0.3 1 97.62 101 ALA A N 1
ATOM 765 C CA . ALA A 1 101 ? -14.766 -13.445 1.709 1 97.62 101 ALA A CA 1
ATOM 766 C C . ALA A 1 101 ? -14.211 -12.203 2.396 1 97.62 101 ALA A C 1
ATOM 768 O O . ALA A 1 101 ? -14.898 -11.562 3.189 1 97.62 101 ALA A O 1
ATOM 769 N N . LEU A 1 102 ? -12.945 -11.844 2.125 1 96.88 102 LEU A N 1
ATOM 770 C CA . LEU A 1 102 ? -12.336 -10.641 2.676 1 96.88 102 LEU A CA 1
ATOM 771 C C . LEU A 1 102 ? -13.086 -9.391 2.227 1 96.88 102 LEU A C 1
ATOM 773 O O . LEU A 1 102 ? -13.336 -8.484 3.029 1 96.88 102 LEU A O 1
ATOM 777 N N . GLU A 1 103 ? -13.422 -9.375 0.929 1 97.62 103 GLU A N 1
ATOM 778 C CA . GLU A 1 103 ? -14.164 -8.234 0.393 1 97.62 103 GLU A CA 1
ATOM 779 C C . GLU A 1 103 ? -15.516 -8.086 1.074 1 97.62 103 GLU A C 1
ATOM 781 O O . GLU A 1 103 ? -15.961 -6.969 1.355 1 97.62 103 GLU A O 1
ATOM 786 N N . LYS A 1 104 ? -16.188 -9.172 1.318 1 96.81 104 LYS A N 1
ATOM 787 C CA . LYS A 1 104 ? -17.484 -9.133 2.006 1 96.81 104 LYS A CA 1
ATOM 788 C C . LYS A 1 104 ? -17.328 -8.594 3.426 1 96.81 104 LYS A C 1
ATOM 790 O O . LYS A 1 104 ? -18.172 -7.828 3.898 1 96.81 104 LYS A O 1
ATOM 795 N N . SER A 1 105 ? -16.266 -9.023 4.059 1 96.81 105 SER A N 1
ATOM 796 C CA . SER A 1 105 ? -15.984 -8.492 5.387 1 96.81 105 SER A CA 1
ATOM 797 C C . SER A 1 105 ? -15.742 -6.984 5.34 1 96.81 105 SER A C 1
ATOM 799 O O . SER A 1 105 ? -16.234 -6.242 6.191 1 96.81 105 SER A O 1
ATOM 801 N N . LEU A 1 106 ? -14.977 -6.555 4.379 1 97.31 106 LEU A N 1
ATOM 802 C CA . LEU A 1 106 ? -14.727 -5.129 4.191 1 97.31 106 LEU A CA 1
ATOM 803 C C . LEU A 1 106 ? -16.016 -4.375 3.912 1 97.31 106 LEU A C 1
ATOM 805 O O . LEU A 1 106 ? -16.266 -3.309 4.484 1 97.31 106 LEU A O 1
ATOM 809 N N . ASN A 1 107 ? -16.859 -4.93 3.072 1 97.19 107 ASN A N 1
ATOM 810 C CA . ASN A 1 107 ? -18.141 -4.32 2.762 1 97.19 107 ASN A CA 1
ATOM 811 C C . ASN A 1 107 ? -19.016 -4.195 4.004 1 97.19 107 ASN A C 1
ATOM 813 O O . ASN A 1 107 ? -19.672 -3.174 4.207 1 97.19 107 ASN A O 1
ATOM 817 N N . GLN A 1 108 ? -19 -5.203 4.789 1 97.75 108 GLN A N 1
ATOM 818 C CA . GLN A 1 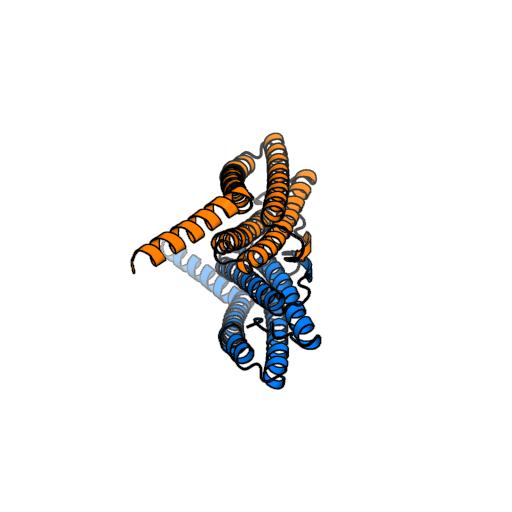108 ? -19.797 -5.148 6.02 1 97.75 108 GLN A CA 1
ATOM 819 C C . GLN A 1 108 ? -19.297 -4.043 6.945 1 97.75 108 GLN A C 1
ATOM 821 O O . GLN A 1 108 ? -20.094 -3.326 7.551 1 97.75 108 GLN A O 1
ATOM 826 N N . ALA A 1 109 ? -17.969 -3.916 7.098 1 98.06 109 ALA A N 1
ATOM 827 C CA . ALA A 1 109 ? -17.406 -2.844 7.91 1 98.06 109 ALA A CA 1
ATOM 828 C C . ALA A 1 109 ? -17.812 -1.474 7.379 1 98.06 109 ALA A C 1
ATOM 830 O O . ALA A 1 109 ? -18.094 -0.56 8.156 1 98.06 109 ALA A O 1
ATOM 831 N N . LEU A 1 110 ? -17.859 -1.312 6.062 1 98.31 110 LEU A N 1
ATOM 832 C CA . LEU A 1 110 ? -18.297 -0.072 5.43 1 98.31 110 LEU A CA 1
ATOM 833 C C . LEU A 1 110 ? -19.766 0.204 5.742 1 98.31 110 LEU A C 1
ATOM 835 O O . LEU A 1 110 ? -20.141 1.34 6.043 1 98.31 110 LEU A O 1
ATOM 839 N N . LEU A 1 111 ? -20.578 -0.83 5.664 1 98.06 111 LEU A N 1
ATOM 840 C CA . LEU A 1 111 ? -22 -0.694 5.973 1 98.06 111 LEU A CA 1
ATOM 841 C C . LEU A 1 111 ? -22.203 -0.304 7.434 1 98.06 111 LEU A C 1
ATOM 843 O O . LEU A 1 111 ? -23.078 0.509 7.746 1 98.06 111 LEU A O 1
ATOM 847 N N . ASP A 1 112 ? -21.406 -0.881 8.312 1 98.12 112 ASP A N 1
ATOM 848 C CA . ASP A 1 112 ? -21.484 -0.536 9.727 1 98.12 112 ASP A CA 1
ATOM 849 C C . ASP A 1 112 ? -21.172 0.939 9.953 1 98.12 112 ASP A C 1
ATOM 851 O O . ASP A 1 112 ? -21.859 1.627 10.695 1 98.12 112 ASP A O 1
ATOM 855 N N . LEU A 1 113 ? -20.094 1.453 9.352 1 97.81 113 LEU A N 1
ATOM 856 C CA . LEU A 1 113 ? -19.734 2.865 9.469 1 97.81 113 LEU A CA 1
ATOM 857 C C . LEU A 1 113 ? -20.828 3.746 8.875 1 97.81 113 LEU A C 1
ATOM 859 O O . LEU A 1 113 ? -21.156 4.797 9.43 1 97.81 113 LEU A O 1
ATOM 863 N N . HIS A 1 114 ? -21.344 3.293 7.758 1 97.88 114 HIS A N 1
ATOM 864 C CA . HIS A 1 114 ? -22.422 4.02 7.109 1 97.88 114 HIS A CA 1
ATOM 865 C C . HIS A 1 114 ? -23.625 4.141 8.031 1 97.88 114 HIS A C 1
ATOM 867 O O . HIS A 1 114 ? -24.219 5.219 8.156 1 97.88 114 HIS A O 1
ATOM 873 N N . ALA A 1 115 ? -24 3.094 8.68 1 97.81 115 ALA A N 1
ATOM 874 C CA . ALA A 1 115 ? -25.109 3.094 9.609 1 97.81 115 ALA A CA 1
ATOM 875 C C . ALA A 1 115 ? -24.859 4.055 10.773 1 97.81 115 ALA A C 1
ATOM 877 O O . ALA A 1 115 ? -25.766 4.805 11.164 1 97.81 115 ALA A O 1
ATOM 878 N N . LEU A 1 116 ? -23.656 4.004 11.32 1 96.62 116 LEU A N 1
ATOM 879 C CA . LEU A 1 116 ? -23.281 4.914 12.398 1 96.62 116 LEU A CA 1
ATOM 880 C C . LEU A 1 116 ? -23.375 6.367 11.945 1 96.62 116 LEU A C 1
ATOM 882 O O . LEU A 1 116 ? -23.891 7.219 12.672 1 96.62 116 LEU A O 1
ATOM 886 N N . ALA A 1 117 ? -22.891 6.629 10.742 1 95.69 117 ALA A N 1
ATOM 887 C CA . ALA A 1 117 ? -22.906 7.98 10.188 1 95.69 117 ALA A CA 1
ATOM 888 C C . ALA A 1 117 ? -24.328 8.477 10.008 1 95.69 117 ALA A C 1
ATOM 890 O O . ALA A 1 117 ? -24.656 9.609 10.375 1 95.69 117 ALA A O 1
ATOM 891 N N . CYS A 1 118 ? -25.188 7.629 9.508 1 96.06 118 CYS A N 1
ATOM 892 C CA . CYS A 1 118 ? -26.578 7.992 9.281 1 96.06 118 CYS A CA 1
ATOM 893 C C . CYS A 1 118 ? -27.312 8.188 10.609 1 96.06 118 CYS A C 1
ATOM 895 O O . CYS A 1 118 ? -28.109 9.125 10.75 1 96.06 118 CYS A O 1
ATOM 897 N N . ALA A 1 119 ? -27.031 7.414 11.555 1 95.62 119 ALA A N 1
ATOM 898 C CA . ALA A 1 119 ? -27.641 7.523 12.867 1 95.62 119 ALA A CA 1
ATOM 899 C C . ALA A 1 119 ? -27.234 8.82 13.562 1 95.62 119 ALA A C 1
ATOM 901 O O . ALA A 1 119 ? -28 9.383 14.352 1 95.62 119 ALA A O 1
ATOM 902 N N . SER A 1 120 ? -26.031 9.25 13.242 1 92.75 120 SER A N 1
ATOM 903 C CA . SER A 1 120 ? -25.516 10.477 13.844 1 92.75 120 SER A CA 1
ATOM 904 C C . SER A 1 120 ? -25.828 11.688 12.977 1 92.75 120 SER A C 1
ATOM 906 O O . SER A 1 120 ? -25.312 12.781 13.203 1 92.75 120 SER A O 1
ATOM 908 N N . ALA A 1 121 ? -26.562 11.586 11.883 1 92.62 121 ALA A N 1
ATOM 909 C CA . ALA A 1 121 ? -27.016 12.625 10.953 1 92.62 121 ALA A CA 1
ATOM 910 C C . ALA A 1 121 ? -25.828 13.289 10.258 1 92.62 121 ALA A C 1
ATOM 912 O O . ALA A 1 121 ? -25.859 14.492 9.977 1 92.62 121 ALA A O 1
ATOM 913 N N . ASP A 1 122 ? -24.75 12.586 10.172 1 91.19 122 ASP A N 1
ATOM 914 C CA . ASP A 1 122 ? -23.625 13.039 9.352 1 91.19 122 ASP A CA 1
ATOM 915 C C . ASP A 1 122 ? -23.875 12.758 7.875 1 91.19 122 ASP A C 1
ATOM 917 O O . ASP A 1 122 ? -23.344 11.789 7.324 1 91.19 122 ASP A O 1
ATOM 921 N N . ALA A 1 123 ? -24.641 13.602 7.23 1 92.88 123 ALA A N 1
ATOM 922 C CA . ALA A 1 123 ? -25.109 13.398 5.855 1 92.88 123 ALA A CA 1
ATOM 923 C C . ALA A 1 123 ? -23.922 13.375 4.883 1 92.88 123 ALA A C 1
ATOM 925 O O . ALA A 1 123 ? -23.938 12.633 3.902 1 92.88 123 ALA A O 1
ATOM 926 N N . GLN A 1 124 ? -22.938 14.133 5.18 1 91.69 124 GLN A N 1
ATOM 927 C CA . GLN A 1 124 ? -21.781 14.203 4.297 1 91.69 124 GLN A CA 1
ATOM 928 C C . GLN A 1 124 ? -21 12.891 4.297 1 91.69 124 GLN A C 1
ATOM 930 O O . GLN A 1 124 ? -20.625 12.391 3.238 1 91.69 124 GLN A O 1
ATOM 935 N N . LEU A 1 125 ? -20.828 12.375 5.469 1 93.5 125 LEU A N 1
ATOM 936 C CA . LEU A 1 125 ? -20.125 11.102 5.566 1 93.5 125 LEU A CA 1
ATOM 937 C C . LEU A 1 125 ? -20.938 9.969 4.953 1 93.5 125 LEU A C 1
ATOM 939 O O . LEU A 1 125 ? -20.391 9.102 4.266 1 93.5 125 LEU A O 1
ATOM 943 N N . CYS A 1 126 ? -22.234 9.969 5.121 1 95.75 126 CYS A N 1
ATOM 944 C CA . CYS A 1 126 ? -23.109 8.977 4.516 1 95.75 126 CYS A CA 1
ATOM 945 C C . CYS A 1 126 ? -22.969 8.984 2.998 1 95.75 126 CYS A C 1
ATOM 947 O O . CYS A 1 126 ? -22.734 7.938 2.387 1 95.75 126 CYS A O 1
ATOM 949 N N . GLU A 1 127 ? -23.062 10.148 2.484 1 95.88 127 GLU A N 1
ATOM 950 C CA . GLU A 1 127 ? -22.984 10.289 1.034 1 95.88 127 GLU A CA 1
ATOM 951 C C . GLU A 1 127 ? -21.609 9.898 0.516 1 95.88 127 GLU A C 1
ATOM 953 O O . GLU A 1 127 ? -21.484 9.242 -0.519 1 95.88 127 GLU A O 1
ATOM 958 N N . PHE A 1 128 ? -20.625 10.305 1.206 1 95.12 128 PHE A N 1
ATOM 959 C CA . PHE A 1 128 ? -19.25 9.969 0.836 1 95.12 128 PHE A CA 1
ATOM 960 C C . PHE A 1 128 ? -19.062 8.461 0.775 1 95.12 128 PHE A C 1
ATOM 962 O O . PHE A 1 128 ? -18.516 7.938 -0.196 1 95.12 128 PHE A O 1
ATOM 969 N N . LEU A 1 129 ? -19.5 7.719 1.779 1 97.62 129 LEU A N 1
ATOM 970 C CA . LEU A 1 129 ? -19.359 6.266 1.852 1 97.62 129 LEU A CA 1
ATOM 971 C C . LEU A 1 129 ? -20.141 5.59 0.729 1 97.62 129 LEU A C 1
ATOM 973 O O . LEU A 1 129 ? -19.656 4.621 0.131 1 97.62 129 LEU A O 1
ATOM 977 N N . GLU A 1 130 ? -21.344 6.082 0.409 1 96.56 130 GLU A N 1
ATOM 978 C CA . GLU A 1 130 ? -22.172 5.508 -0.652 1 96.56 130 GLU A CA 1
ATOM 979 C C . GLU A 1 130 ? -21.5 5.672 -2.016 1 96.56 130 GLU A C 1
ATOM 981 O O . GLU A 1 130 ? -21.422 4.719 -2.793 1 96.56 130 GLU A O 1
ATOM 986 N N . ARG A 1 131 ? -20.906 6.824 -2.258 1 94.25 131 ARG A N 1
ATOM 987 C CA . ARG A 1 131 ? -20.391 7.172 -3.576 1 94.25 131 ARG A CA 1
ATOM 988 C C . ARG A 1 131 ? -18.984 6.59 -3.789 1 94.25 131 ARG A C 1
ATOM 990 O O . ARG A 1 131 ? -18.688 6.055 -4.859 1 94.25 131 ARG A O 1
ATOM 997 N N . ARG A 1 132 ? -18.25 6.648 -2.785 1 94.75 132 ARG A N 1
ATOM 998 C CA . ARG A 1 132 ? -16.828 6.344 -2.959 1 94.75 132 ARG A CA 1
ATOM 999 C C . ARG A 1 132 ? -16.547 4.871 -2.682 1 94.75 132 ARG A C 1
ATOM 1001 O O . ARG A 1 132 ? -15.633 4.289 -3.266 1 94.75 132 ARG A O 1
ATOM 1008 N N . PHE A 1 133 ? -17.375 4.273 -1.854 1 97.19 133 PHE A N 1
ATOM 1009 C CA . PHE A 1 133 ? -16.984 2.941 -1.415 1 97.19 133 PHE A CA 1
ATOM 1010 C C . PHE A 1 133 ? -18.078 1.93 -1.697 1 97.19 133 PHE A C 1
ATOM 1012 O O . PHE A 1 133 ? -17.859 0.95 -2.414 1 97.19 133 PHE A O 1
ATOM 1019 N N . LEU A 1 134 ? -19.297 2.129 -1.247 1 97 134 LEU A N 1
ATOM 1020 C CA . LEU A 1 134 ? -20.328 1.095 -1.273 1 97 134 LEU A CA 1
ATOM 1021 C C . LEU A 1 134 ? -20.703 0.732 -2.709 1 97 134 LEU A C 1
ATOM 1023 O O . LEU A 1 134 ? -20.844 -0.447 -3.037 1 97 134 LEU A O 1
ATOM 1027 N N . LYS A 1 135 ? -20.781 1.672 -3.586 1 94.56 135 LYS A N 1
ATOM 1028 C CA . LYS A 1 135 ? -21.078 1.396 -4.988 1 94.56 135 LYS A CA 1
ATOM 1029 C C . LYS A 1 135 ? -19.938 0.642 -5.66 1 94.56 135 LYS A C 1
ATOM 1031 O O . LYS A 1 135 ? -20.156 -0.347 -6.359 1 94.56 135 LYS A O 1
ATOM 1036 N N . GLU A 1 136 ? -18.75 1.058 -5.445 1 94.19 136 GLU A N 1
ATOM 1037 C CA . GLU A 1 136 ? -17.562 0.439 -6.039 1 94.19 136 GLU A CA 1
ATOM 1038 C C . GLU A 1 136 ? -17.359 -0.98 -5.516 1 94.19 136 GLU A C 1
ATOM 1040 O O . GLU A 1 136 ? -16.953 -1.871 -6.266 1 94.19 136 GLU A O 1
ATOM 1045 N N . GLU A 1 137 ? -17.766 -1.14 -4.238 1 94.75 137 GLU A N 1
ATOM 1046 C CA . GLU A 1 137 ? -17.578 -2.461 -3.643 1 94.75 137 GLU A CA 1
ATOM 1047 C C . GLU A 1 137 ? -18.531 -3.479 -4.266 1 94.75 137 GLU A C 1
ATOM 1049 O O . GLU A 1 137 ? -18.156 -4.633 -4.48 1 94.75 137 GLU A O 1
ATOM 1054 N N . MET A 1 138 ? -19.75 -3.064 -4.605 1 90.81 138 MET A N 1
ATOM 1055 C CA . MET A 1 138 ? -20.719 -3.961 -5.234 1 90.81 138 MET A CA 1
ATOM 1056 C C . MET A 1 138 ? -20.25 -4.363 -6.633 1 90.81 138 MET A C 1
ATOM 1058 O O . MET A 1 138 ? -20.344 -5.535 -7.004 1 90.81 138 MET A O 1
ATOM 1062 N N . MET A 1 139 ? -19.734 -3.459 -7.359 1 95.25 139 MET A N 1
ATOM 1063 C CA . MET A 1 139 ? -19.219 -3.738 -8.695 1 95.25 139 MET A CA 1
ATOM 1064 C C . MET A 1 139 ? -18 -4.66 -8.633 1 95.25 139 MET A C 1
ATOM 1066 O O . MET A 1 139 ? -17.859 -5.555 -9.469 1 95.25 139 MET A O 1
ATOM 1070 N N . LEU A 1 140 ? -17.172 -4.449 -7.625 1 97.25 140 LEU A N 1
ATOM 1071 C CA . LEU A 1 140 ? -15.984 -5.273 -7.441 1 97.25 140 LEU A CA 1
ATOM 1072 C C . LEU A 1 140 ? -16.375 -6.723 -7.156 1 97.25 140 LEU A C 1
ATOM 1074 O O . LEU A 1 140 ? -15.805 -7.645 -7.746 1 97.25 140 LEU A O 1
ATOM 1078 N N . LEU A 1 141 ? -17.328 -6.93 -6.297 1 96.25 141 LEU A N 1
ATOM 1079 C CA . LEU A 1 141 ? -17.75 -8.281 -5.953 1 96.25 141 LEU A CA 1
ATOM 1080 C C . LEU A 1 141 ? -18.312 -9 -7.176 1 96.25 141 LEU A C 1
ATOM 1082 O O . LEU A 1 141 ? -18.094 -10.203 -7.352 1 96.25 141 LEU A O 1
ATOM 1086 N N . LYS A 1 142 ? -19.016 -8.281 -8.023 1 95.5 142 LYS A N 1
ATOM 1087 C CA . LYS A 1 142 ? -19.516 -8.867 -9.266 1 95.5 142 LYS A CA 1
ATOM 1088 C C . LYS A 1 142 ? -18.359 -9.289 -10.172 1 95.5 142 LYS A C 1
ATOM 1090 O O . LYS A 1 142 ? -18.375 -10.391 -10.734 1 95.5 142 LYS A O 1
ATOM 1095 N N . LYS A 1 143 ? -17.406 -8.422 -10.344 1 96.19 143 LYS A N 1
ATOM 1096 C CA . LYS A 1 143 ? -16.234 -8.727 -11.156 1 96.19 143 LYS A CA 1
ATOM 1097 C C . LYS A 1 143 ? -15.492 -9.953 -10.617 1 96.19 143 LYS A C 1
ATOM 1099 O O . LYS A 1 143 ? -15.078 -10.82 -11.391 1 96.19 143 LYS A O 1
ATOM 1104 N N . MET A 1 144 ? -15.344 -10.023 -9.305 1 96.69 144 MET A N 1
ATOM 1105 C CA . MET A 1 144 ? -14.688 -11.172 -8.695 1 96.69 144 MET A CA 1
ATOM 1106 C C . MET A 1 144 ? -15.484 -12.453 -8.93 1 96.69 144 MET A C 1
ATOM 1108 O O . MET A 1 144 ? -14.914 -13.516 -9.148 1 96.69 144 MET A O 1
ATOM 1112 N N . GLY A 1 145 ? -16.812 -12.312 -8.852 1 95.81 145 GLY A N 1
ATOM 1113 C CA . GLY A 1 145 ? -17.672 -13.445 -9.18 1 95.81 145 GLY A CA 1
ATOM 1114 C C . GLY A 1 145 ? -17.453 -13.961 -10.586 1 95.81 145 GLY A C 1
ATOM 1115 O O . GLY A 1 145 ? -17.422 -15.172 -10.812 1 95.81 145 GLY A O 1
ATOM 1116 N N . ASP A 1 146 ? -17.281 -13.055 -11.547 1 94.56 146 ASP A N 1
ATOM 1117 C CA . ASP A 1 146 ? -17 -13.43 -12.93 1 94.56 146 ASP A CA 1
ATOM 1118 C C . ASP A 1 146 ? -15.672 -14.172 -13.039 1 94.56 146 ASP A C 1
ATOM 1120 O O . ASP A 1 146 ? -15.586 -15.195 -13.719 1 94.56 146 ASP A O 1
ATOM 1124 N N . HIS A 1 147 ? -14.656 -13.672 -12.375 1 91.94 147 HIS A N 1
ATOM 1125 C CA . HIS A 1 147 ? -13.359 -14.336 -12.375 1 91.94 147 HIS A CA 1
ATOM 1126 C C . HIS A 1 147 ? -13.453 -15.727 -11.758 1 91.94 147 HIS A C 1
ATOM 1128 O O . HIS A 1 147 ? -12.859 -16.688 -12.266 1 91.94 147 HIS A O 1
ATOM 1134 N N . LEU A 1 148 ? -14.227 -15.844 -10.695 1 94 148 LEU A N 1
ATOM 1135 C CA . LEU A 1 148 ? -14.383 -17.125 -10.016 1 94 148 LEU A CA 1
ATOM 1136 C C . LEU A 1 148 ? -15.047 -18.156 -10.938 1 94 148 LEU A C 1
ATOM 1138 O O . LEU A 1 148 ? -14.609 -19.297 -11.008 1 94 148 LEU A O 1
ATOM 1142 N N . THR A 1 149 ? -16.062 -17.719 -11.648 1 93.38 149 THR A N 1
ATOM 1143 C CA . THR A 1 149 ? -16.766 -18.578 -12.602 1 93.38 149 THR A CA 1
ATOM 1144 C C . THR A 1 149 ? -15.797 -19.062 -13.68 1 93.38 149 THR A C 1
ATOM 1146 O O . THR A 1 149 ? -15.781 -20.25 -14.008 1 93.38 149 THR A O 1
ATOM 1149 N N . ASN A 1 150 ? -14.961 -18.172 -14.18 1 89.94 150 ASN A N 1
ATOM 1150 C CA . ASN A 1 150 ? -13.984 -18.516 -15.211 1 89.94 150 ASN A CA 1
ATOM 1151 C C . ASN A 1 150 ? -12.938 -19.5 -14.68 1 89.94 150 ASN A C 1
ATOM 1153 O O . ASN A 1 150 ? -12.539 -20.422 -15.383 1 89.94 150 ASN A O 1
ATOM 1157 N N . LEU A 1 151 ? -12.516 -19.281 -13.469 1 89.06 151 LEU A N 1
ATOM 1158 C CA . LEU A 1 151 ? -11.531 -20.156 -12.852 1 89.06 151 LEU A CA 1
ATOM 1159 C C . LEU A 1 151 ? -12.094 -21.562 -12.672 1 89.06 151 LEU A C 1
ATOM 1161 O O . LEU A 1 151 ? -11.391 -22.547 -12.906 1 89.06 151 LEU A O 1
ATOM 1165 N N . ARG A 1 152 ? -13.328 -21.703 -12.352 1 90.5 152 ARG A N 1
ATOM 1166 C CA . ARG A 1 152 ? -13.977 -23 -12.172 1 90.5 152 ARG A CA 1
ATOM 1167 C C . ARG A 1 152 ? -14.109 -23.734 -13.5 1 90.5 152 ARG A C 1
ATOM 1169 O O . ARG A 1 152 ? -13.938 -24.953 -13.555 1 90.5 152 ARG A O 1
ATOM 1176 N N . LYS A 1 153 ? -14.359 -23.047 -14.562 1 88.5 153 LYS A N 1
ATOM 1177 C CA . LYS A 1 153 ? -14.453 -23.641 -15.898 1 88.5 153 LYS A CA 1
ATOM 1178 C C . LYS A 1 153 ? -13.109 -24.203 -16.344 1 88.5 153 LYS A C 1
ATOM 1180 O O . LYS A 1 153 ? -13.055 -25.25 -16.984 1 88.5 153 LYS A O 1
ATOM 1185 N N . MET A 1 154 ? -12.109 -23.5 -15.992 1 81.69 154 MET A N 1
ATOM 1186 C CA . MET A 1 154 ? -10.773 -23.906 -16.406 1 81.69 154 MET A CA 1
ATOM 1187 C C . MET A 1 154 ? -10.32 -25.141 -15.617 1 81.69 154 MET A C 1
ATOM 1189 O O . MET A 1 154 ? -9.477 -25.906 -16.094 1 81.69 154 MET A O 1
ATOM 1193 N N . THR A 1 155 ? -10.781 -25.266 -14.438 1 76.69 155 THR A N 1
ATOM 1194 C CA . THR A 1 155 ? -10.312 -26.359 -13.586 1 76.69 155 THR A CA 1
ATOM 1195 C C . THR A 1 155 ? -11.242 -27.562 -13.703 1 76.69 155 THR A C 1
ATOM 1197 O O . THR A 1 155 ? -10.961 -28.625 -13.148 1 76.69 155 THR A O 1
ATOM 1200 N N . SER A 1 156 ? -12.289 -27.422 -14.344 1 73.12 156 SER A N 1
ATOM 1201 C CA . SER A 1 156 ? -13.227 -28.531 -14.484 1 73.12 156 SER A CA 1
ATOM 1202 C C . SER A 1 156 ? -12.672 -29.609 -15.406 1 73.12 156 SER A C 1
ATOM 1204 O O . SER A 1 156 ? -11.938 -29.312 -16.359 1 73.12 156 SER A O 1
ATOM 1206 N N . PRO A 1 157 ? -12.625 -30.844 -14.797 1 62.81 157 PRO A N 1
ATOM 1207 C CA . PRO A 1 157 ? -12.18 -31.969 -15.633 1 62.81 157 PRO A CA 1
ATOM 1208 C C . PRO A 1 157 ? -12.695 -31.875 -17.062 1 62.81 157 PRO A C 1
ATOM 1210 O O . PRO A 1 157 ? -12 -32.281 -18 1 62.81 157 PRO A O 1
ATOM 1213 N N . GLU A 1 158 ? -13.859 -31.469 -17.266 1 54.28 158 GLU A N 1
ATOM 1214 C CA . GLU A 1 158 ? -14.398 -31.359 -18.609 1 54.28 158 GLU A CA 1
ATOM 1215 C C . GLU A 1 158 ? -13.617 -30.344 -19.438 1 54.28 158 GLU A C 1
ATOM 1217 O O . GLU A 1 158 ? -13.492 -30.5 -20.656 1 54.28 158 GLU A O 1
ATOM 1222 N N . ALA A 1 159 ? -13.094 -29.297 -18.875 1 53.94 159 ALA A N 1
ATOM 1223 C CA . ALA A 1 159 ? -12.219 -28.328 -19.516 1 53.94 159 ALA A CA 1
ATOM 1224 C C . ALA A 1 159 ? -10.891 -28.969 -19.922 1 53.94 159 ALA A C 1
ATOM 1226 O O . ALA A 1 159 ? -10.312 -28.609 -20.953 1 53.94 159 ALA A O 1
ATOM 1227 N N . GLY A 1 160 ? -10.375 -29.766 -19.156 1 50.44 160 GLY A N 1
ATOM 1228 C CA . GLY A 1 160 ? -9.32 -30.672 -19.578 1 50.44 160 GLY A CA 1
ATOM 1229 C C . GLY A 1 160 ? -9.695 -31.5 -20.797 1 50.44 160 GLY A C 1
ATOM 1230 O O . GLY A 1 160 ? -8.883 -31.688 -21.703 1 50.44 160 GLY A O 1
ATOM 1231 N N . LEU A 1 161 ? -10.789 -32.125 -20.75 1 48.88 161 LEU A N 1
ATOM 1232 C CA . LEU A 1 161 ? -11.266 -32.875 -21.891 1 48.88 161 LEU A CA 1
ATOM 1233 C C . LEU A 1 161 ? -11.438 -31.984 -23.125 1 48.88 161 LEU A C 1
ATOM 1235 O O . LEU A 1 161 ? -11.062 -32.375 -24.234 1 48.88 161 LEU A O 1
ATOM 1239 N N . GLN A 1 162 ? -11.906 -30.812 -22.938 1 45.41 162 GLN A N 1
ATOM 1240 C CA . GLN A 1 162 ? -12.07 -29.906 -24.078 1 45.41 162 GLN A CA 1
ATOM 1241 C C . GLN A 1 162 ? -10.727 -29.312 -24.5 1 45.41 162 GLN A C 1
ATOM 1243 O O . GLN A 1 162 ? -10.469 -29.156 -25.703 1 45.41 162 GLN A O 1
ATOM 1248 N N . ALA A 1 163 ? -9.859 -28.953 -23.609 1 51.66 163 ALA A N 1
ATOM 1249 C CA . ALA A 1 163 ? -8.492 -28.578 -23.922 1 51.66 163 ALA A CA 1
ATOM 1250 C C . ALA A 1 163 ? -7.707 -29.766 -24.469 1 51.66 163 ALA A C 1
ATOM 1252 O O . ALA A 1 163 ? -6.93 -29.625 -25.422 1 51.66 163 ALA A O 1
ATOM 1253 N N . GLY A 1 164 ? -7.875 -30.906 -23.891 1 47.34 164 GLY A N 1
ATOM 1254 C CA . GLY A 1 164 ? -7.344 -32.125 -24.453 1 47.34 164 GLY A CA 1
ATOM 1255 C C . GLY A 1 164 ? -7.926 -32.469 -25.812 1 47.34 164 GLY A C 1
ATOM 1256 O O . GLY A 1 164 ? -7.199 -32.875 -26.719 1 47.34 164 GLY A O 1
ATOM 1257 N N . LEU A 1 165 ? -9.195 -32.406 -25.922 1 50.19 165 LEU A N 1
ATOM 1258 C CA . LEU A 1 165 ? -9.844 -32.656 -27.203 1 50.19 165 LEU A CA 1
ATOM 1259 C C . LEU A 1 165 ? -9.414 -31.594 -28.234 1 50.19 165 LEU A C 1
ATOM 1261 O O . LEU A 1 165 ? -9.18 -31.922 -29.406 1 50.19 165 LEU A O 1
ATOM 1265 N N . GLY A 1 166 ? -9.281 -30.344 -27.812 1 47.44 166 GLY A N 1
ATOM 1266 C CA . GLY A 1 166 ? -8.758 -29.312 -28.703 1 47.44 166 GLY A CA 1
ATOM 1267 C C . GLY A 1 166 ? -7.305 -29.531 -29.062 1 47.44 166 GLY A C 1
ATOM 1268 O O . GLY A 1 166 ? -6.922 -29.359 -30.219 1 47.44 166 GLY A O 1
ATOM 1269 N N . GLU A 1 167 ? -6.531 -29.875 -28.125 1 49.16 167 GLU A N 1
ATOM 1270 C CA . GLU A 1 167 ? -5.164 -30.25 -28.469 1 49.16 167 GLU A CA 1
ATOM 1271 C C . GLU A 1 167 ? -5.137 -31.547 -29.281 1 49.16 167 GLU A C 1
ATOM 1273 O O . GLU A 1 167 ? -4.348 -31.672 -30.219 1 49.16 167 GLU A O 1
ATOM 1278 N N . TYR A 1 168 ? -5.938 -32.438 -28.938 1 49.47 168 TYR A N 1
ATOM 1279 C CA . TYR A 1 168 ? -6.043 -33.688 -29.688 1 49.47 168 TYR A CA 1
ATOM 1280 C C . TYR A 1 168 ? -6.562 -33.438 -31.094 1 49.47 168 TYR A C 1
ATOM 1282 O O . TYR A 1 168 ? -6.012 -33.938 -32.062 1 49.47 168 TYR A O 1
ATOM 1290 N N . LEU A 1 169 ? -7.551 -32.625 -31.203 1 49.66 169 LEU A N 1
ATOM 1291 C CA . LEU A 1 169 ? -8.094 -32.281 -32.531 1 49.66 169 LEU A CA 1
ATOM 1292 C C . LEU A 1 169 ? -7.102 -31.469 -33.312 1 49.66 169 LEU A C 1
ATOM 1294 O O . LEU A 1 169 ? -6.949 -31.672 -34.531 1 49.66 169 LEU A O 1
ATOM 1298 N N . PHE A 1 170 ? -6.406 -30.578 -32.594 1 48.88 170 PHE A N 1
ATOM 1299 C CA . PHE A 1 170 ? -5.383 -29.781 -33.281 1 48.88 170 PHE A CA 1
ATOM 1300 C C . PHE A 1 170 ? -4.223 -30.656 -33.719 1 48.88 170 PHE A C 1
ATOM 1302 O O . PHE A 1 170 ? -3.713 -30.484 -34.844 1 48.88 170 PHE A O 1
ATOM 1309 N N . LYS A 1 171 ? -3.799 -31.547 -33.031 1 53.16 171 LYS A N 1
ATOM 1310 C CA . LYS A 1 171 ? -2.771 -32.5 -33.469 1 53.16 171 LYS A CA 1
ATOM 1311 C C . LYS A 1 171 ? -3.256 -33.375 -34.625 1 53.16 171 LYS A C 1
ATOM 1313 O O . LYS A 1 171 ? -2.51 -33.594 -35.562 1 53.16 171 LYS A O 1
ATOM 1318 N N . LYS A 1 172 ? -4.426 -33.875 -34.625 1 54.34 172 LYS A N 1
ATOM 1319 C CA . LYS A 1 172 ? -4.996 -34.719 -35.656 1 54.34 172 LYS A CA 1
ATOM 1320 C C . LYS A 1 172 ? -5.125 -33.938 -36.969 1 54.34 172 LYS A C 1
ATOM 1322 O O . LYS A 1 172 ? -4.828 -34.469 -38.062 1 54.34 172 LYS A O 1
ATOM 1327 N N . LEU A 1 173 ? -5.543 -32.719 -36.844 1 51.47 173 LEU A N 1
ATOM 1328 C CA . LEU A 1 173 ? -5.684 -31.875 -38.031 1 51.47 173 LEU A CA 1
ATOM 1329 C C . LEU A 1 173 ? -4.32 -31.484 -38.594 1 51.47 173 LEU A C 1
ATOM 1331 O O . LEU A 1 173 ? -4.145 -31.391 -39.781 1 51.47 173 LEU A O 1
ATOM 1335 N N . SER A 1 174 ? -3.412 -31.25 -37.688 1 53.41 174 SER A N 1
ATOM 1336 C CA . SER A 1 174 ? -2.059 -30.922 -38.125 1 53.41 174 SER A CA 1
ATOM 1337 C C . SER A 1 174 ? -1.378 -32.125 -38.781 1 53.41 174 SER A C 1
ATOM 1339 O O . SER A 1 174 ? -0.471 -31.969 -39.594 1 53.41 174 SER A O 1
ATOM 1341 N N . PHE A 1 175 ? -1.608 -33.312 -38.375 1 51.53 175 PHE A N 1
ATOM 1342 C CA . PHE A 1 175 ? -1.049 -34.5 -39 1 51.53 175 PHE A CA 1
ATOM 1343 C C . PHE A 1 175 ? -1.795 -34.844 -40.281 1 51.53 175 PHE A C 1
ATOM 1345 O O . PHE A 1 175 ? -1.215 -35.375 -41.219 1 51.53 175 PHE A O 1
ATOM 1352 N N . GLN A 1 176 ? -3.082 -34.562 -40.406 1 46.62 176 GLN A N 1
ATOM 1353 C CA . GLN A 1 176 ? -3.734 -34.906 -41.656 1 46.62 176 GLN A CA 1
ATOM 1354 C C . GLN A 1 176 ? -3.311 -33.938 -42.781 1 46.62 176 GLN A C 1
ATOM 1356 O O . GLN A 1 176 ? -3.539 -34.219 -43.938 1 46.62 176 GLN A O 1
ATOM 1361 N N . GLY A 1 177 ? -2.77 -32.75 -42.375 1 38.53 177 GLY A N 1
ATOM 1362 C CA . GLY A 1 177 ? -2.4 -31.906 -43.5 1 38.53 177 GLY A CA 1
ATOM 1363 C C . GLY A 1 177 ? -1.069 -32.281 -44.125 1 38.53 177 GLY A C 1
ATOM 1364 O O . GLY A 1 177 ? -0.604 -31.641 -45.062 1 38.53 177 GLY A O 1
ATOM 1365 N N . ASP A 1 178 ? -0.234 -33.25 -43.562 1 34.66 178 ASP A N 1
ATOM 1366 C CA . ASP A 1 178 ? 0.735 -33.719 -44.531 1 34.66 178 ASP A CA 1
ATOM 1367 C C . ASP A 1 178 ? 0.12 -34.781 -45.438 1 34.66 178 ASP A C 1
ATOM 1369 O O . ASP A 1 178 ? -0.737 -35.562 -45 1 34.66 178 ASP A O 1
ATOM 1373 N N . MET B 1 1 ? 13.227 -30.031 -19.844 1 31.73 1 MET B N 1
ATOM 1374 C CA . MET B 1 1 ? 14.312 -29.359 -19.156 1 31.73 1 MET B CA 1
ATOM 1375 C C . MET B 1 1 ? 13.828 -28.766 -17.828 1 31.73 1 MET B C 1
ATOM 1377 O O . MET B 1 1 ? 12.844 -28.031 -17.812 1 31.73 1 MET B O 1
ATOM 1381 N N . SER B 1 2 ? 13.93 -29.375 -16.703 1 37.34 2 SER B N 1
ATOM 1382 C CA . SER B 1 2 ? 13.461 -28.969 -15.375 1 37.34 2 SER B CA 1
ATOM 1383 C C . SER B 1 2 ? 13.797 -27.516 -15.086 1 37.34 2 SER B C 1
ATOM 1385 O O . SER B 1 2 ? 14.953 -27.094 -15.211 1 37.34 2 SER B O 1
ATOM 1387 N N . THR B 1 3 ? 13.078 -26.578 -15.461 1 43.5 3 THR B N 1
ATOM 1388 C CA . THR B 1 3 ? 13.406 -25.188 -15.219 1 43.5 3 THR B CA 1
ATOM 1389 C C . THR B 1 3 ? 14.039 -25.016 -13.836 1 43.5 3 THR B C 1
ATOM 1391 O O . THR B 1 3 ? 13.414 -25.328 -12.82 1 43.5 3 THR B O 1
ATOM 1394 N N . GLN B 1 4 ? 15.219 -25.438 -13.656 1 44.72 4 GLN B N 1
ATOM 1395 C CA . GLN B 1 4 ? 16.047 -25.391 -12.453 1 44.72 4 GLN B CA 1
ATOM 1396 C C . GLN B 1 4 ? 15.828 -24.094 -11.68 1 44.72 4 GLN B C 1
ATOM 1398 O O . GLN B 1 4 ? 16.062 -23 -12.203 1 44.72 4 GLN B O 1
ATOM 1403 N N . VAL B 1 5 ? 14.695 -23.953 -10.992 1 55.72 5 VAL B N 1
ATOM 1404 C CA . VAL B 1 5 ? 14.531 -22.844 -10.062 1 55.72 5 VAL B CA 1
ATOM 1405 C C . VAL B 1 5 ? 15.836 -22.594 -9.312 1 55.72 5 VAL B C 1
ATOM 1407 O O . VAL B 1 5 ? 16.422 -23.516 -8.75 1 55.72 5 VAL B O 1
ATOM 1410 N N . GLN B 1 6 ? 16.688 -21.797 -9.797 1 58.91 6 GLN B N 1
ATOM 1411 C CA . GLN B 1 6 ? 17.922 -21.453 -9.094 1 58.91 6 GLN B CA 1
ATOM 1412 C C . GLN B 1 6 ? 17.641 -21.109 -7.633 1 58.91 6 GLN B C 1
ATOM 1414 O O . GLN B 1 6 ? 16.938 -20.141 -7.348 1 58.91 6 GLN B O 1
ATOM 1419 N N . GLN B 1 7 ? 17.703 -22.156 -6.801 1 69.75 7 GLN B N 1
ATOM 1420 C CA . GLN B 1 7 ? 17.484 -22 -5.367 1 69.75 7 GLN B CA 1
ATOM 1421 C C . GLN B 1 7 ? 18.453 -20.969 -4.777 1 69.75 7 GLN B C 1
ATOM 1423 O O . GLN B 1 7 ? 19.672 -21.109 -4.902 1 69.75 7 GLN B O 1
ATOM 1428 N N . ARG B 1 8 ? 17.953 -19.812 -4.457 1 78.94 8 ARG B N 1
ATOM 1429 C CA . ARG B 1 8 ? 18.766 -18.781 -3.812 1 78.94 8 ARG B CA 1
ATOM 1430 C C . ARG B 1 8 ? 19.188 -19.203 -2.408 1 78.94 8 ARG B C 1
ATOM 1432 O O . ARG B 1 8 ? 18.5 -20.016 -1.771 1 78.94 8 ARG B O 1
ATOM 1439 N N . SER B 1 9 ? 20.328 -18.797 -1.989 1 88.88 9 SER B N 1
ATOM 1440 C CA . SER B 1 9 ? 20.844 -19.109 -0.658 1 88.88 9 SER B CA 1
ATOM 1441 C C . SER B 1 9 ? 19.906 -18.594 0.429 1 88.88 9 SER B C 1
ATOM 1443 O O . SER B 1 9 ? 19.125 -17.672 0.197 1 88.88 9 SER B O 1
ATOM 1445 N N . PRO B 1 10 ? 19.938 -19.219 1.578 1 91.06 10 PRO B N 1
ATOM 1446 C CA . PRO B 1 10 ? 19.141 -18.734 2.701 1 91.06 10 PRO B CA 1
ATOM 1447 C C . PRO B 1 10 ? 19.422 -17.281 3.047 1 91.06 10 PRO B C 1
ATOM 1449 O O . PRO B 1 10 ? 18.531 -16.547 3.465 1 91.06 10 PRO B O 1
ATOM 1452 N N . GLU B 1 11 ? 20.688 -16.906 2.852 1 93.56 11 GLU B N 1
ATOM 1453 C CA . GLU B 1 11 ? 21.078 -15.523 3.131 1 93.56 11 GLU B CA 1
ATOM 1454 C C . GLU B 1 11 ? 20.406 -14.555 2.16 1 93.56 11 GLU B C 1
ATOM 1456 O O . GLU B 1 11 ? 19.953 -13.477 2.562 1 93.56 11 GLU B O 1
ATOM 1461 N N . MET B 1 12 ? 20.312 -14.906 0.951 1 93.25 12 MET B N 1
ATOM 1462 C CA . MET B 1 12 ? 19.656 -14.086 -0.064 1 93.25 12 MET B CA 1
ATOM 1463 C C . MET B 1 12 ? 18.156 -14.016 0.185 1 93.25 12 MET B C 1
ATOM 1465 O O . MET B 1 12 ? 17.562 -12.938 0.099 1 93.25 12 MET B O 1
ATOM 1469 N N . GLU B 1 13 ? 17.594 -15.133 0.579 1 93.12 13 GLU B N 1
ATOM 1470 C CA . GLU B 1 13 ? 16.156 -15.164 0.87 1 93.12 13 GLU B CA 1
ATOM 1471 C C . GLU B 1 13 ? 15.812 -14.273 2.059 1 93.12 13 GLU B C 1
ATOM 1473 O O . GLU B 1 13 ? 14.805 -13.57 2.041 1 93.12 13 GLU B O 1
ATOM 1478 N N . ALA B 1 14 ? 16.656 -14.328 3.01 1 94.75 14 ALA B N 1
ATOM 1479 C CA . ALA B 1 14 ? 16.453 -13.484 4.188 1 94.75 14 ALA B CA 1
ATOM 1480 C C . ALA B 1 14 ? 16.562 -12.008 3.83 1 94.75 14 ALA B C 1
ATOM 1482 O O . ALA B 1 14 ? 15.797 -11.18 4.336 1 94.75 14 ALA B O 1
ATOM 1483 N N . ALA B 1 15 ? 17.531 -11.688 2.971 1 96.31 15 ALA B N 1
ATOM 1484 C CA . ALA B 1 15 ? 17.719 -10.305 2.549 1 96.31 15 ALA B CA 1
ATOM 1485 C C . ALA B 1 15 ? 16.516 -9.805 1.747 1 96.31 15 ALA B C 1
ATOM 1487 O O . ALA B 1 15 ? 16.078 -8.672 1.925 1 96.31 15 ALA B O 1
ATOM 1488 N N . VAL B 1 16 ? 15.953 -10.641 0.892 1 96 16 VAL B N 1
ATOM 1489 C CA . VAL B 1 16 ? 14.781 -10.289 0.104 1 96 16 VAL B CA 1
ATOM 1490 C C . VAL B 1 16 ? 13.57 -10.117 1.022 1 96 16 VAL B C 1
ATOM 1492 O O . VAL B 1 16 ? 12.812 -9.148 0.892 1 96 16 VAL B O 1
ATOM 1495 N N . SER B 1 17 ? 13.414 -11 1.989 1 95.25 17 SER B N 1
ATOM 1496 C CA . SER B 1 17 ? 12.32 -10.906 2.957 1 95.25 17 SER B CA 1
ATOM 1497 C C . SER B 1 17 ? 12.406 -9.617 3.766 1 95.25 17 SER B C 1
ATOM 1499 O O . SER B 1 17 ? 11.383 -8.984 4.031 1 95.25 17 SER B O 1
ATOM 1501 N N . ARG B 1 18 ? 13.625 -9.273 4.102 1 96.38 18 ARG B N 1
ATOM 1502 C CA . ARG B 1 18 ? 13.844 -8.023 4.824 1 96.38 18 ARG B CA 1
ATOM 1503 C C . ARG B 1 18 ? 13.398 -6.824 3.992 1 96.38 18 ARG B C 1
ATOM 1505 O O . ARG B 1 18 ? 12.773 -5.895 4.516 1 96.38 18 ARG B O 1
ATOM 1512 N N . LEU B 1 19 ? 13.703 -6.852 2.727 1 97.81 19 LEU B N 1
ATOM 1513 C CA . LEU B 1 19 ? 13.32 -5.75 1.851 1 97.81 19 LEU B CA 1
ATOM 1514 C C . LEU B 1 19 ? 11.805 -5.664 1.704 1 97.81 19 LEU B C 1
ATOM 1516 O O . LEU B 1 19 ? 11.242 -4.566 1.648 1 97.81 19 LEU B O 1
ATOM 1520 N N . ILE B 1 20 ? 11.117 -6.797 1.636 1 97.12 20 ILE B N 1
ATOM 1521 C CA . ILE B 1 20 ? 9.656 -6.793 1.571 1 97.12 20 ILE B CA 1
ATOM 1522 C C . ILE B 1 20 ? 9.086 -6.117 2.814 1 97.12 20 ILE B C 1
ATOM 1524 O O . ILE B 1 20 ? 8.266 -5.203 2.711 1 97.12 20 ILE B O 1
ATOM 1528 N N . LYS B 1 21 ? 9.602 -6.504 3.973 1 96.06 21 LYS B N 1
ATOM 1529 C CA . LYS B 1 21 ? 9.141 -5.953 5.242 1 96.06 21 LYS B CA 1
ATOM 1530 C C . LYS B 1 21 ? 9.391 -4.453 5.316 1 96.06 21 LYS B C 1
ATOM 1532 O O . LYS B 1 21 ? 8.508 -3.686 5.695 1 96.06 21 LYS B O 1
ATOM 1537 N N . LEU B 1 22 ? 10.547 -4.098 4.934 1 96.62 22 LEU B N 1
ATOM 1538 C CA . LEU B 1 22 ? 10.93 -2.689 4.996 1 96.62 22 LEU B CA 1
ATOM 1539 C C . LEU B 1 22 ? 10.078 -1.856 4.043 1 96.62 22 LEU B C 1
ATOM 1541 O O . LEU B 1 22 ? 9.641 -0.758 4.395 1 96.62 22 LEU B O 1
ATOM 1545 N N . HIS B 1 23 ? 9.836 -2.361 2.85 1 97.44 23 HIS B N 1
ATOM 1546 C CA . HIS B 1 23 ? 9.016 -1.629 1.889 1 97.44 23 HIS B CA 1
ATOM 1547 C C . HIS B 1 23 ? 7.594 -1.435 2.41 1 97.44 23 HIS B C 1
ATOM 1549 O O . HIS B 1 23 ? 7.012 -0.359 2.25 1 97.44 23 HIS B O 1
ATOM 1555 N N . LEU B 1 24 ? 7.051 -2.457 3.043 1 96.31 24 LEU B N 1
ATOM 1556 C CA . LEU B 1 24 ? 5.711 -2.344 3.607 1 96.31 24 LEU B CA 1
ATOM 1557 C C . LEU B 1 24 ? 5.684 -1.326 4.742 1 96.31 24 LEU B C 1
ATOM 1559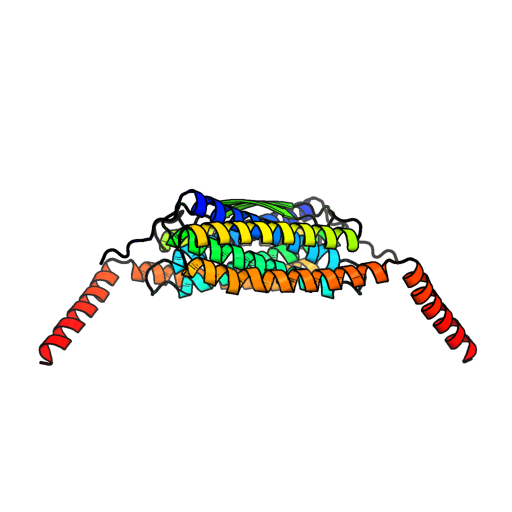 O O . LEU B 1 24 ? 4.773 -0.5 4.82 1 96.31 24 LEU B O 1
ATOM 1563 N N . GLU B 1 25 ? 6.652 -1.349 5.582 1 95.31 25 GLU B N 1
ATOM 1564 C CA . GLU B 1 25 ? 6.746 -0.414 6.703 1 95.31 25 GLU B CA 1
ATOM 1565 C C . GLU B 1 25 ? 6.891 1.022 6.211 1 95.31 25 GLU B C 1
ATOM 1567 O O . GLU B 1 25 ? 6.219 1.927 6.711 1 95.31 25 GLU B O 1
ATOM 1572 N N . VAL B 1 26 ? 7.789 1.141 5.27 1 97.06 26 VAL B N 1
ATOM 1573 C CA . VAL B 1 26 ? 8.031 2.471 4.719 1 97.06 26 VAL B CA 1
ATOM 1574 C C . VAL B 1 26 ? 6.77 2.98 4.027 1 97.06 26 VAL B C 1
ATOM 1576 O O . VAL B 1 26 ? 6.414 4.152 4.156 1 97.06 26 VAL B O 1
ATOM 1579 N N . SER B 1 27 ? 6.086 2.092 3.309 1 97 27 SER B N 1
ATOM 1580 C CA . SER B 1 27 ? 4.836 2.469 2.656 1 97 27 SER B CA 1
ATOM 1581 C C . SER B 1 27 ? 3.824 3.002 3.666 1 97 27 SER B C 1
ATOM 1583 O O . SER B 1 27 ? 3.219 4.055 3.449 1 97 27 SER B O 1
ATOM 1585 N N . SER B 1 28 ? 3.693 2.354 4.758 1 96.19 28 SER B N 1
ATOM 1586 C CA . SER B 1 28 ? 2.762 2.781 5.797 1 96.19 28 SER B CA 1
ATOM 1587 C C . SER B 1 28 ? 3.182 4.117 6.398 1 96.19 28 SER B C 1
ATOM 1589 O O . SER B 1 28 ? 2.338 4.98 6.656 1 96.19 28 SER B O 1
ATOM 1591 N N . THR B 1 29 ? 4.43 4.277 6.645 1 96.62 29 THR B N 1
ATOM 1592 C CA . THR B 1 29 ? 4.934 5.547 7.16 1 96.62 29 THR B CA 1
ATOM 1593 C C . THR B 1 29 ? 4.652 6.68 6.184 1 96.62 29 THR B C 1
ATOM 1595 O O . THR B 1 29 ? 4.277 7.781 6.59 1 96.62 29 THR B O 1
ATOM 1598 N N . TYR B 1 30 ? 4.801 6.387 4.918 1 97.81 30 TYR B N 1
ATOM 1599 C CA . TYR B 1 30 ? 4.574 7.418 3.912 1 97.81 30 TYR B CA 1
ATOM 1600 C C . TYR B 1 30 ? 3.096 7.77 3.814 1 97.81 30 TYR B C 1
ATOM 1602 O O . TYR B 1 30 ? 2.74 8.922 3.553 1 97.81 30 TYR B O 1
ATOM 1610 N N . LEU B 1 31 ? 2.246 6.809 4.09 1 97 31 LEU B N 1
ATOM 1611 C CA . LEU B 1 31 ? 0.826 7.121 4.184 1 97 31 LEU B CA 1
ATOM 1612 C C . LEU B 1 31 ? 0.557 8.062 5.352 1 97 31 LEU B C 1
ATOM 1614 O O . LEU B 1 31 ? -0.187 9.039 5.211 1 97 31 LEU B O 1
ATOM 1618 N N . SER B 1 32 ? 1.204 7.82 6.441 1 96.69 32 SER B N 1
ATOM 1619 C CA . SER B 1 32 ? 1.082 8.695 7.605 1 96.69 32 SER B CA 1
ATOM 1620 C C . SER B 1 32 ? 1.589 10.102 7.301 1 96.69 32 SER B C 1
ATOM 1622 O O . SER B 1 32 ? 0.943 11.086 7.652 1 96.69 32 SER B O 1
ATOM 1624 N N . LEU B 1 33 ? 2.711 10.117 6.605 1 96.62 33 LEU B N 1
ATOM 1625 C CA . LEU B 1 33 ? 3.309 11.398 6.258 1 96.62 33 LEU B CA 1
ATOM 1626 C C . LEU B 1 33 ? 2.418 12.172 5.289 1 96.62 33 LEU B C 1
ATOM 1628 O O . LEU B 1 33 ? 2.305 13.398 5.383 1 96.62 33 LEU B O 1
ATOM 1632 N N . SER B 1 34 ? 1.824 11.445 4.367 1 96.44 34 SER B N 1
ATOM 1633 C CA . SER B 1 34 ? 0.897 12.07 3.432 1 96.44 34 SER B CA 1
ATOM 1634 C C . SER B 1 34 ? -0.229 12.789 4.168 1 96.44 34 SER B C 1
ATOM 1636 O O . SER B 1 34 ? -0.484 13.969 3.924 1 96.44 34 SER B O 1
ATOM 1638 N N . VAL B 1 35 ? -0.81 12.141 5.133 1 94.81 35 VAL B N 1
ATOM 1639 C CA . VAL B 1 35 ? -1.932 12.703 5.879 1 94.81 35 VAL B CA 1
ATOM 1640 C C . VAL B 1 35 ? -1.438 13.828 6.785 1 94.81 35 VAL B C 1
ATOM 1642 O O . VAL B 1 35 ? -2.113 14.852 6.941 1 94.81 35 VAL B O 1
ATOM 1645 N N . TYR B 1 36 ? -0.263 13.648 7.344 1 93.44 36 TYR B N 1
ATOM 1646 C CA . TYR B 1 36 ? 0.336 14.68 8.18 1 93.44 36 TYR B CA 1
ATOM 1647 C C . TYR B 1 36 ? 0.481 15.984 7.414 1 93.44 36 TYR B C 1
ATOM 1649 O O . TYR B 1 36 ? 0.058 17.047 7.891 1 93.44 36 TYR B O 1
ATOM 1657 N N . PHE B 1 37 ? 1.017 15.922 6.223 1 92.81 37 PHE B N 1
ATOM 1658 C CA . PHE B 1 37 ? 1.324 17.125 5.453 1 92.81 37 PHE B CA 1
ATOM 1659 C C . PHE B 1 37 ? 0.069 17.688 4.797 1 92.81 37 PHE B C 1
ATOM 1661 O O . PHE B 1 37 ? -0.052 18.891 4.605 1 92.81 37 PHE B O 1
ATOM 1668 N N . GLU B 1 38 ? -0.877 16.875 4.418 1 87.62 38 GLU B N 1
ATOM 1669 C CA . GLU B 1 38 ? -2.111 17.359 3.805 1 87.62 38 GLU B CA 1
ATOM 1670 C C . GLU B 1 38 ? -2.975 18.109 4.816 1 87.62 38 GLU B C 1
ATOM 1672 O O . GLU B 1 38 ? -3.793 18.953 4.438 1 87.62 38 GLU B O 1
ATOM 1677 N N . GLY B 1 39 ? -2.943 17.844 6.039 1 74.19 39 GLY B N 1
ATOM 1678 C CA . GLY B 1 39 ? -3.707 18.5 7.094 1 74.19 39 GLY B CA 1
ATOM 1679 C C . GLY B 1 39 ? -3.102 19.812 7.547 1 74.19 39 GLY B C 1
ATOM 1680 O O . GLY B 1 39 ? -3.748 20.594 8.258 1 74.19 39 GLY B O 1
ATOM 1681 N N . SER B 1 40 ? -1.915 20.016 7.168 1 66.31 40 SER B N 1
ATOM 1682 C CA . SER B 1 40 ? -1.245 21.25 7.566 1 66.31 40 SER B CA 1
ATOM 1683 C C . SER B 1 40 ? -1.63 22.406 6.652 1 66.31 40 SER B C 1
ATOM 1685 O O . SER B 1 40 ? -2.365 22.219 5.684 1 66.31 40 SER B O 1
ATOM 1687 N N . GLU B 1 41 ? -1.177 23.641 6.973 1 59.16 41 GLU B N 1
ATOM 1688 C CA . GLU B 1 41 ? -1.455 24.844 6.188 1 59.16 41 GLU B CA 1
ATOM 1689 C C . GLU B 1 41 ? -1.278 24.578 4.695 1 59.16 41 GLU B C 1
ATOM 1691 O O . GLU B 1 41 ? -0.575 23.641 4.305 1 59.16 41 GLU B O 1
ATOM 1696 N N . THR B 1 42 ? -2.061 25.219 3.879 1 60.12 42 THR B N 1
ATOM 1697 C CA . THR B 1 42 ? -2.219 25.141 2.432 1 60.12 42 THR B CA 1
ATOM 1698 C C . THR B 1 42 ? -0.886 24.844 1.756 1 60.12 42 THR B C 1
ATOM 1700 O O . THR B 1 42 ? -0.828 24.047 0.814 1 60.12 42 THR B O 1
ATOM 1703 N N . ALA B 1 43 ? 0.231 25.359 2.248 1 62.38 43 ALA B N 1
ATOM 1704 C CA . ALA B 1 43 ? 1.477 25.312 1.487 1 62.38 43 ALA B CA 1
ATOM 1705 C C . ALA B 1 43 ? 2.1 23.922 1.528 1 62.38 43 ALA B C 1
ATOM 1707 O O . ALA B 1 43 ? 2.938 23.594 0.688 1 62.38 43 ALA B O 1
ATOM 1708 N N . LEU B 1 44 ? 1.393 22.938 2.18 1 83.94 44 LEU B N 1
ATOM 1709 C CA . LEU B 1 44 ? 2.127 21.688 2.352 1 83.94 44 LEU B CA 1
ATOM 1710 C C . LEU B 1 44 ? 1.367 20.516 1.728 1 83.94 44 LEU B C 1
ATOM 1712 O O . LEU B 1 44 ? 1.803 19.375 1.82 1 83.94 44 LEU B O 1
ATOM 1716 N N . ASN B 1 45 ? 0.393 20.859 0.932 1 86.19 45 ASN B N 1
ATOM 1717 C CA . ASN B 1 45 ? -0.408 19.859 0.229 1 86.19 45 ASN B CA 1
ATOM 1718 C C . ASN B 1 45 ? 0.409 19.125 -0.833 1 86.19 45 ASN B C 1
ATOM 1720 O O . ASN B 1 45 ? 0.233 17.922 -1.04 1 86.19 45 ASN B O 1
ATOM 1724 N N . GLY B 1 46 ? 1.285 19.859 -1.474 1 89.12 46 GLY B N 1
ATOM 1725 C CA . GLY B 1 46 ? 2.158 19.25 -2.459 1 89.12 46 GLY B CA 1
ATOM 1726 C C . GLY B 1 46 ? 3.057 18.172 -1.874 1 89.12 46 GLY B C 1
ATOM 1727 O O . GLY B 1 46 ? 3.254 17.125 -2.484 1 89.12 46 GLY B O 1
ATOM 1728 N N . VAL B 1 47 ? 3.529 18.469 -0.662 1 93.25 47 VAL B N 1
ATOM 1729 C CA . VAL B 1 47 ? 4.375 17.484 0.016 1 93.25 47 VAL B CA 1
ATOM 1730 C C . VAL B 1 47 ? 3.547 16.266 0.401 1 93.25 47 VAL B C 1
ATOM 1732 O O . VAL B 1 47 ? 4.023 15.125 0.315 1 93.25 47 VAL B O 1
ATOM 1735 N N . GLY B 1 48 ? 2.314 16.484 0.832 1 94.75 48 GLY B N 1
ATOM 1736 C CA . GLY B 1 48 ? 1.411 15.383 1.122 1 94.75 48 GLY B CA 1
ATOM 1737 C C . GLY B 1 48 ? 1.193 14.461 -0.062 1 94.75 48 GLY B C 1
ATOM 1738 O O . GLY B 1 48 ? 1.269 13.234 0.074 1 94.75 48 GLY B O 1
ATOM 1739 N N . HIS B 1 49 ? 0.966 15.039 -1.237 1 94.25 49 HIS B N 1
ATOM 1740 C CA . HIS B 1 49 ? 0.779 14.266 -2.461 1 94.25 49 HIS B CA 1
ATOM 1741 C C . HIS B 1 49 ? 2.039 13.492 -2.822 1 94.25 49 HIS B C 1
ATOM 1743 O O . HIS B 1 49 ? 1.959 12.359 -3.311 1 94.25 49 HIS B O 1
ATOM 1749 N N . PHE B 1 50 ? 3.141 14.188 -2.604 1 95.94 50 PHE B N 1
ATOM 1750 C CA . PHE B 1 50 ? 4.434 13.562 -2.84 1 95.94 50 PHE B CA 1
ATOM 1751 C C . PHE B 1 50 ? 4.562 12.273 -2.035 1 95.94 50 PHE B C 1
ATOM 1753 O O . PHE B 1 50 ? 4.902 11.219 -2.586 1 95.94 50 PHE B O 1
ATOM 1760 N N . PHE B 1 51 ? 4.207 12.266 -0.748 1 97.5 51 PHE B N 1
ATOM 1761 C CA . PHE B 1 51 ? 4.344 11.086 0.103 1 97.5 51 PHE B CA 1
ATOM 1762 C C . PHE B 1 51 ? 3.277 10.055 -0.227 1 97.5 51 PHE B C 1
ATOM 1764 O O . PHE B 1 51 ? 3.521 8.852 -0.127 1 97.5 51 PHE B O 1
ATOM 1771 N N . ARG B 1 52 ? 2.16 10.469 -0.63 1 96.69 52 ARG B N 1
ATOM 1772 C CA . ARG B 1 52 ? 1.124 9.531 -1.062 1 96.69 52 ARG B CA 1
ATOM 1773 C C . ARG B 1 52 ? 1.584 8.727 -2.273 1 96.69 52 ARG B C 1
ATOM 1775 O O . ARG B 1 52 ? 1.381 7.516 -2.332 1 96.69 52 ARG B O 1
ATOM 1782 N N . ALA B 1 53 ? 2.223 9.406 -3.215 1 96.88 53 ALA B N 1
ATOM 1783 C CA . ALA B 1 53 ? 2.771 8.742 -4.395 1 96.88 53 ALA B CA 1
ATOM 1784 C C . ALA B 1 53 ? 3.893 7.781 -4.008 1 96.88 53 ALA B C 1
ATOM 1786 O O . ALA B 1 53 ? 3.98 6.676 -4.543 1 96.88 53 ALA B O 1
ATOM 1787 N N . LEU B 1 54 ? 4.703 8.219 -3.074 1 97.88 54 LEU B N 1
ATOM 1788 C CA . LEU B 1 54 ? 5.809 7.375 -2.639 1 97.88 54 LEU B CA 1
ATOM 1789 C C . LEU B 1 54 ? 5.289 6.129 -1.931 1 97.88 54 LEU B C 1
ATOM 1791 O O . LEU B 1 54 ? 5.879 5.051 -2.051 1 97.88 54 LEU B O 1
ATOM 1795 N N . ALA B 1 55 ? 4.18 6.262 -1.172 1 97.75 55 ALA B N 1
ATOM 1796 C CA . ALA B 1 55 ? 3.592 5.102 -0.504 1 97.75 55 ALA B CA 1
ATOM 1797 C C . ALA B 1 55 ? 3.215 4.023 -1.513 1 97.75 55 ALA B C 1
ATOM 1799 O O . ALA B 1 55 ? 3.475 2.838 -1.288 1 97.75 55 ALA B O 1
ATOM 1800 N N . LYS B 1 56 ? 2.678 4.445 -2.637 1 96.88 56 LYS B N 1
ATOM 1801 C CA . LYS B 1 56 ? 2.314 3.51 -3.697 1 96.88 56 LYS B CA 1
ATOM 1802 C C . LYS B 1 56 ? 3.557 2.867 -4.312 1 96.88 56 LYS B C 1
ATOM 1804 O O . LYS B 1 56 ? 3.574 1.661 -4.566 1 96.88 56 LYS B O 1
ATOM 1809 N N . GLU B 1 57 ? 4.543 3.658 -4.52 1 97 57 GLU B N 1
ATOM 1810 C CA . GLU B 1 57 ? 5.785 3.154 -5.102 1 97 57 GLU B CA 1
ATOM 1811 C C . GLU B 1 57 ? 6.43 2.104 -4.199 1 97 57 GLU B C 1
ATOM 1813 O O . GLU B 1 57 ? 6.938 1.09 -4.684 1 97 57 GLU B O 1
ATOM 1818 N N . LYS B 1 58 ? 6.426 2.377 -2.893 1 97.88 58 LYS B N 1
ATOM 1819 C CA . LYS B 1 58 ? 7.031 1.427 -1.961 1 97.88 58 LYS B CA 1
ATOM 1820 C C . LYS B 1 58 ? 6.242 0.119 -1.924 1 97.88 58 LYS B C 1
ATOM 1822 O O . LYS B 1 58 ? 6.828 -0.96 -1.813 1 97.88 58 LYS B O 1
ATOM 1827 N N . GLN B 1 59 ? 4.934 0.212 -2.021 1 96.88 59 GLN B N 1
ATOM 1828 C CA . GLN B 1 59 ? 4.133 -1.004 -2.111 1 96.88 59 GLN B CA 1
ATOM 1829 C C . GLN B 1 59 ? 4.484 -1.803 -3.363 1 96.88 59 GLN B C 1
ATOM 1831 O O . GLN B 1 59 ? 4.547 -3.033 -3.324 1 96.88 59 GLN B O 1
ATOM 1836 N N . GLU B 1 60 ? 4.688 -1.07 -4.461 1 96.31 60 GLU B N 1
ATOM 1837 C CA . GLU B 1 60 ? 5.125 -1.74 -5.68 1 96.31 60 GLU B CA 1
ATOM 1838 C C . GLU B 1 60 ? 6.457 -2.453 -5.469 1 96.31 60 GLU B C 1
ATOM 1840 O O . GLU B 1 60 ? 6.676 -3.547 -5.996 1 96.31 60 GLU B O 1
ATOM 1845 N N . GLY B 1 61 ? 7.34 -1.815 -4.715 1 97.31 61 GLY B N 1
ATOM 1846 C CA . GLY B 1 61 ? 8.602 -2.467 -4.383 1 97.31 61 GLY B CA 1
ATOM 1847 C C . GLY B 1 61 ? 8.414 -3.764 -3.617 1 97.31 61 GLY B C 1
ATOM 1848 O O . GLY B 1 61 ? 9.039 -4.773 -3.939 1 97.31 61 GLY B O 1
ATOM 1849 N N . ALA B 1 62 ? 7.516 -3.746 -2.648 1 97.12 62 ALA B N 1
ATOM 1850 C CA . ALA B 1 62 ? 7.223 -4.957 -1.884 1 97.12 62 ALA B CA 1
ATOM 1851 C C . ALA B 1 62 ? 6.715 -6.07 -2.795 1 97.12 62 ALA B C 1
ATOM 1853 O O . ALA B 1 62 ? 7.109 -7.23 -2.646 1 97.12 62 ALA B O 1
ATOM 1854 N N . HIS B 1 63 ? 5.867 -5.691 -3.744 1 96.31 63 HIS B N 1
ATOM 1855 C CA . HIS B 1 63 ? 5.32 -6.648 -4.703 1 96.31 63 HIS B CA 1
ATOM 1856 C C . HIS B 1 63 ? 6.43 -7.297 -5.527 1 96.31 63 HIS B C 1
ATOM 1858 O O . HIS B 1 63 ? 6.441 -8.516 -5.707 1 96.31 63 HIS B O 1
ATOM 1864 N N . LEU B 1 64 ? 7.363 -6.523 -6.012 1 96.06 64 LEU B N 1
ATOM 1865 C CA . LEU B 1 64 ? 8.438 -7.027 -6.852 1 96.06 64 LEU B CA 1
ATOM 1866 C C . LEU B 1 64 ? 9.336 -7.98 -6.074 1 96.06 64 LEU B C 1
ATOM 1868 O O . LEU B 1 64 ? 9.727 -9.031 -6.586 1 96.06 64 LEU B O 1
ATOM 1872 N N . PHE B 1 65 ? 9.617 -7.66 -4.871 1 96.69 65 PHE B N 1
ATOM 1873 C CA . PHE B 1 65 ? 10.477 -8.523 -4.07 1 96.69 65 PHE B CA 1
ATOM 1874 C C . PHE B 1 65 ? 9.75 -9.797 -3.672 1 96.69 65 PHE B C 1
ATOM 1876 O O . PHE B 1 65 ? 10.359 -10.867 -3.562 1 96.69 65 PHE B O 1
ATOM 1883 N N . LEU B 1 66 ? 8.453 -9.688 -3.449 1 96 66 LEU B N 1
ATOM 1884 C CA . LEU B 1 66 ? 7.668 -10.883 -3.156 1 96 66 LEU B CA 1
ATOM 1885 C C . LEU B 1 66 ? 7.664 -11.836 -4.348 1 96 66 LEU B C 1
ATOM 1887 O O . LEU B 1 66 ? 7.801 -13.055 -4.176 1 96 66 LEU B O 1
ATOM 1891 N N . LYS B 1 67 ? 7.543 -11.25 -5.504 1 93.56 67 LYS B N 1
ATOM 1892 C CA . LYS B 1 67 ? 7.594 -12.047 -6.727 1 93.56 67 LYS B CA 1
ATOM 1893 C C . LYS B 1 67 ? 8.953 -12.734 -6.879 1 93.56 67 LYS B C 1
ATOM 1895 O O . LYS B 1 67 ? 9.023 -13.906 -7.242 1 93.56 67 LYS B O 1
ATOM 1900 N N . MET B 1 68 ? 9.992 -12.016 -6.559 1 92.56 68 MET B N 1
ATOM 1901 C CA . MET B 1 68 ? 11.336 -12.578 -6.621 1 92.56 68 MET B CA 1
ATOM 1902 C C . MET B 1 68 ? 11.484 -13.758 -5.668 1 92.56 68 MET B C 1
ATOM 1904 O O . MET B 1 68 ? 12.039 -14.789 -6.035 1 92.56 68 MET B O 1
ATOM 1908 N N . LEU B 1 69 ? 11.016 -13.523 -4.492 1 92.31 69 LEU B N 1
ATOM 1909 C CA . LEU B 1 69 ? 11.102 -14.57 -3.477 1 92.31 69 LEU B CA 1
ATOM 1910 C C . LEU B 1 69 ? 10.352 -15.82 -3.918 1 92.31 69 LEU B C 1
ATOM 1912 O O . LEU B 1 69 ? 10.867 -16.938 -3.799 1 92.31 69 LEU B O 1
ATOM 1916 N N . LYS B 1 70 ? 9.219 -15.695 -4.508 1 90 70 LYS B N 1
ATOM 1917 C CA . LYS B 1 70 ? 8.406 -16.812 -4.98 1 90 70 LYS B CA 1
ATOM 1918 C C . LYS B 1 70 ? 9.102 -17.547 -6.125 1 90 70 LYS B C 1
ATOM 1920 O O . LYS B 1 70 ? 9.117 -18.781 -6.156 1 90 70 LYS B O 1
ATOM 1925 N N . SER B 1 71 ? 9.695 -16.828 -7.027 1 86.06 71 SER B N 1
ATOM 1926 C CA . SER B 1 71 ? 10.336 -17.406 -8.203 1 86.06 71 SER B CA 1
ATOM 1927 C C . SER B 1 71 ? 11.57 -18.219 -7.82 1 86.06 71 SER B C 1
ATOM 1929 O O . SER B 1 71 ? 11.992 -19.094 -8.562 1 86.06 71 SER B O 1
ATOM 1931 N N . SER B 1 72 ? 12.125 -17.906 -6.695 1 83.38 72 SER B N 1
ATOM 1932 C CA . SER B 1 72 ? 13.32 -18.609 -6.25 1 83.38 72 SER B CA 1
ATOM 1933 C C . SER B 1 72 ? 12.969 -19.875 -5.477 1 83.38 72 SER B C 1
ATOM 1935 O O . SER B 1 72 ? 13.852 -20.625 -5.062 1 83.38 72 SER B O 1
ATOM 1937 N N . GLY B 1 73 ? 11.664 -20.203 -5.332 1 79.19 73 GLY B N 1
ATOM 1938 C CA . GLY B 1 73 ? 11.242 -21.391 -4.621 1 79.19 73 GLY B CA 1
ATOM 1939 C C . GLY B 1 73 ? 11.312 -21.25 -3.111 1 79.19 73 GLY B C 1
ATOM 1940 O O . GLY B 1 73 ? 11.227 -22.234 -2.381 1 79.19 73 GLY B O 1
ATOM 1941 N N . GLY B 1 74 ? 11.602 -20.109 -2.633 1 73.94 74 GLY B N 1
ATOM 1942 C CA . GLY B 1 74 ? 11.664 -19.859 -1.201 1 73.94 74 GLY B CA 1
ATOM 1943 C C . GLY B 1 74 ? 10.297 -19.688 -0.568 1 73.94 74 GLY B C 1
ATOM 1944 O O . GLY B 1 74 ? 9.297 -19.516 -1.271 1 73.94 74 GLY B O 1
ATOM 1945 N N . GLY B 1 75 ? 10.266 -19.922 0.777 1 80.44 75 GLY B N 1
ATOM 1946 C CA . GLY B 1 75 ? 9.062 -19.562 1.511 1 80.44 75 GLY B CA 1
ATOM 1947 C C . GLY B 1 75 ? 8.68 -18.109 1.354 1 80.44 75 GLY B C 1
ATOM 1948 O O . GLY B 1 75 ? 9.539 -17.219 1.382 1 80.44 75 GLY B O 1
ATOM 1949 N N . THR B 1 76 ? 7.461 -17.859 1.044 1 86.25 76 THR B N 1
ATOM 1950 C CA . THR B 1 76 ? 7.027 -16.5 0.703 1 86.25 76 THR B CA 1
ATOM 1951 C C . THR B 1 76 ? 6.191 -15.906 1.83 1 86.25 76 THR B C 1
ATOM 1953 O O . THR B 1 76 ? 5.605 -14.828 1.671 1 86.25 76 THR B O 1
ATOM 1956 N N . LEU B 1 77 ? 6.258 -16.562 3.014 1 89.81 77 LEU B N 1
ATOM 1957 C CA . LEU B 1 77 ? 5.543 -16 4.148 1 89.81 77 LEU B CA 1
ATOM 1958 C C . LEU B 1 77 ? 6.328 -14.836 4.754 1 89.81 77 LEU B C 1
ATOM 1960 O O . LEU B 1 77 ? 7.457 -15.016 5.215 1 89.81 77 LEU B O 1
ATOM 1964 N N . VAL B 1 78 ? 5.766 -13.656 4.707 1 93 78 VAL B N 1
ATOM 1965 C CA . VAL B 1 78 ? 6.363 -12.453 5.285 1 93 78 VAL B CA 1
ATOM 1966 C C . VAL B 1 78 ? 5.371 -11.789 6.238 1 93 78 VAL B C 1
ATOM 1968 O O . VAL B 1 78 ? 4.219 -11.547 5.871 1 93 78 VAL B O 1
ATOM 1971 N N . GLN B 1 79 ? 5.789 -11.578 7.418 1 92.62 79 GLN B N 1
ATOM 1972 C CA . GLN B 1 79 ? 4.98 -10.867 8.406 1 92.62 79 GLN B CA 1
ATOM 1973 C C . GLN B 1 79 ? 5.586 -9.508 8.742 1 92.62 79 GLN B C 1
ATOM 1975 O O . GLN B 1 79 ? 6.797 -9.391 8.945 1 92.62 79 GLN B O 1
ATOM 1980 N N . SER B 1 80 ? 4.75 -8.547 8.656 1 90.81 80 SER B N 1
ATOM 1981 C CA . SER B 1 80 ? 5.191 -7.191 8.953 1 90.81 80 SER B CA 1
ATOM 1982 C C . SER B 1 80 ? 4.184 -6.465 9.836 1 90.81 80 SER B C 1
ATOM 1984 O O . SER B 1 80 ? 2.973 -6.633 9.672 1 90.81 80 SER B O 1
ATOM 1986 N N . GLY B 1 81 ? 4.676 -5.699 10.789 1 89.5 81 GLY B N 1
ATOM 1987 C CA . GLY B 1 81 ? 3.867 -4.758 11.539 1 89.5 81 GLY B CA 1
ATOM 1988 C C . GLY B 1 81 ? 3.861 -3.361 10.945 1 89.5 81 GLY B C 1
ATOM 1989 O O . GLY B 1 81 ? 4.918 -2.818 10.609 1 89.5 81 GLY B O 1
ATOM 1990 N N . GLN B 1 82 ? 2.674 -2.939 10.68 1 90.12 82 GLN B N 1
ATOM 1991 C CA . GLN B 1 82 ? 2.547 -1.578 10.172 1 90.12 82 GLN B CA 1
ATOM 1992 C C . GLN B 1 82 ? 1.921 -0.657 11.211 1 90.12 82 GLN B C 1
ATOM 1994 O O . GLN B 1 82 ? 1.033 -1.07 11.961 1 90.12 82 GLN B O 1
ATOM 1999 N N . THR B 1 83 ? 2.51 0.48 11.289 1 91 83 THR B N 1
ATOM 2000 C CA . THR B 1 83 ? 1.966 1.525 12.148 1 91 83 THR B CA 1
ATOM 2001 C C . THR B 1 83 ? 1.706 2.801 11.352 1 91 83 THR B C 1
ATOM 2003 O O . THR B 1 83 ? 2.59 3.287 10.648 1 91 83 THR B O 1
ATOM 2006 N N . LEU B 1 84 ? 0.492 3.197 11.391 1 93.88 84 LEU B N 1
ATOM 2007 C CA . LEU B 1 84 ? 0.163 4.523 10.883 1 93.88 84 LEU B CA 1
ATOM 2008 C C . LEU B 1 84 ? 0.008 5.52 12.031 1 93.88 84 LEU B C 1
ATOM 2010 O O . LEU B 1 84 ? -0.71 5.254 12.992 1 93.88 84 LEU B O 1
ATOM 2014 N N . SER B 1 85 ? 0.772 6.645 11.93 1 92.38 85 SER B N 1
ATOM 2015 C CA . SER B 1 85 ? 0.735 7.629 13 1 92.38 85 SER B CA 1
ATOM 2016 C C . SER B 1 85 ? 1.077 9.023 12.484 1 92.38 85 SER B C 1
ATOM 2018 O O . SER B 1 85 ? 2.191 9.508 12.688 1 92.38 85 SER B O 1
ATOM 2020 N N . PRO B 1 86 ? 0.065 9.695 11.938 1 90.81 86 PRO B N 1
ATOM 2021 C CA . PRO B 1 86 ? 0.339 11.055 11.477 1 90.81 86 PRO B CA 1
ATOM 2022 C C . PRO B 1 86 ? 0.662 12.008 12.625 1 90.81 86 PRO B C 1
ATOM 2024 O O . PRO B 1 86 ? 1.184 13.102 12.398 1 90.81 86 PRO B O 1
ATOM 2027 N N . GLU B 1 87 ? 0.375 11.641 13.836 1 85.94 87 GLU B N 1
ATOM 2028 C CA . GLU B 1 87 ? 0.576 12.508 14.992 1 85.94 87 GLU B CA 1
ATOM 2029 C C . GLU B 1 87 ? 1.994 12.367 15.539 1 85.94 87 GLU B C 1
ATOM 2031 O O . GLU B 1 87 ? 2.361 13.047 16.5 1 85.94 87 GLU B O 1
ATOM 2036 N N . LYS B 1 88 ? 2.734 11.57 14.922 1 88.75 88 LYS B N 1
ATOM 2037 C CA . LYS B 1 88 ? 4.082 11.25 15.383 1 88.75 88 LYS B CA 1
ATOM 2038 C C . LYS B 1 88 ? 4.984 12.477 15.344 1 88.75 88 LYS B C 1
ATOM 2040 O O . LYS B 1 88 ? 5.906 12.602 16.156 1 88.75 88 LYS B O 1
ATOM 2045 N N . TRP B 1 89 ? 4.73 13.352 14.414 1 91.81 89 TRP B N 1
ATOM 2046 C CA . TRP B 1 89 ? 5.691 14.422 14.164 1 91.81 89 TRP B CA 1
ATOM 2047 C C . TRP B 1 89 ? 5.148 15.766 14.648 1 91.81 89 TRP B C 1
ATOM 2049 O O . TRP B 1 89 ? 3.957 16.047 14.516 1 91.81 89 TRP B O 1
ATOM 2059 N N . ASN B 1 90 ? 6.043 16.594 15.172 1 88.94 90 ASN B N 1
ATOM 2060 C CA . ASN B 1 90 ? 5.672 17.922 15.664 1 88.94 90 ASN B CA 1
ATOM 2061 C C . ASN B 1 90 ? 5.84 18.984 14.586 1 88.94 90 ASN B C 1
ATOM 2063 O O . ASN B 1 90 ? 5.109 19.969 14.562 1 88.94 90 ASN B O 1
ATOM 2067 N N . THR B 1 91 ? 6.879 18.797 13.711 1 89.38 91 THR B N 1
ATOM 2068 C CA . THR B 1 91 ? 7.129 19.75 12.648 1 89.38 91 THR B CA 1
ATOM 2069 C C . THR B 1 91 ? 7.344 19.047 11.312 1 89.38 91 THR B C 1
ATOM 2071 O O . THR B 1 91 ? 7.688 17.859 11.281 1 89.38 91 THR B O 1
ATOM 2074 N N . GLY B 1 92 ? 7.098 19.781 10.289 1 91.12 92 GLY B N 1
ATOM 2075 C CA . GLY B 1 92 ? 7.383 19.25 8.961 1 91.12 92 GLY B CA 1
ATOM 2076 C C . GLY B 1 92 ? 8.836 18.859 8.773 1 91.12 92 GLY B C 1
ATOM 2077 O O . GLY B 1 92 ? 9.141 17.891 8.086 1 91.12 92 GLY B O 1
ATOM 2078 N N . VAL B 1 93 ? 9.719 19.609 9.406 1 93.31 93 VAL B N 1
ATOM 2079 C CA . VAL B 1 93 ? 11.148 19.344 9.312 1 93.31 93 VAL B CA 1
ATOM 2080 C C . VAL B 1 93 ? 11.461 18 9.97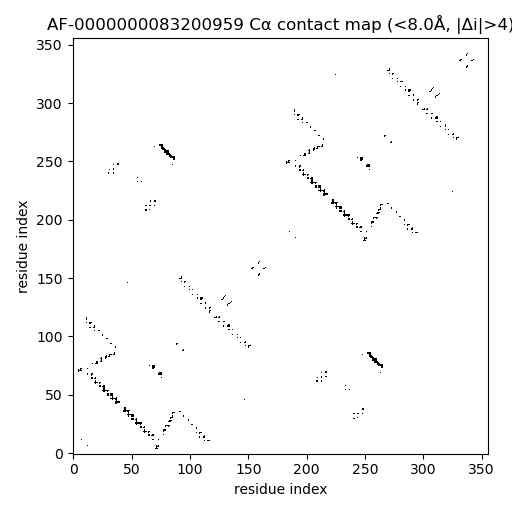7 1 93.31 93 VAL B C 1
ATOM 2082 O O . VAL B 1 93 ? 12.117 17.156 9.383 1 93.31 93 VAL B O 1
ATOM 2085 N N . ASP B 1 94 ? 10.953 17.781 11.148 1 94.5 94 ASP B N 1
ATOM 2086 C CA . ASP B 1 94 ? 11.148 16.5 11.836 1 94.5 94 ASP B CA 1
ATOM 2087 C C . ASP B 1 94 ? 10.578 15.344 11.016 1 94.5 94 ASP B C 1
ATOM 2089 O O . ASP B 1 94 ? 11.188 14.273 10.938 1 94.5 94 ASP B O 1
ATOM 2093 N N . ALA B 1 95 ? 9.414 15.531 10.469 1 94.88 95 ALA B N 1
ATOM 2094 C CA . ALA B 1 95 ? 8.75 14.516 9.656 1 94.88 95 ALA B CA 1
ATOM 2095 C C . ALA B 1 95 ? 9.602 14.141 8.445 1 94.88 95 ALA B C 1
ATOM 2097 O O . ALA B 1 95 ? 9.797 12.961 8.164 1 94.88 95 ALA B O 1
ATOM 2098 N N . MET B 1 96 ? 10.133 15.148 7.758 1 96.06 96 MET B N 1
ATOM 2099 C CA . MET B 1 96 ? 10.953 14.93 6.57 1 96.06 96 MET B CA 1
ATOM 2100 C C . MET B 1 96 ? 12.266 14.25 6.934 1 96.06 96 MET B C 1
ATOM 2102 O O . MET B 1 96 ? 12.75 13.375 6.211 1 96.06 96 MET B O 1
ATOM 2106 N N . GLU B 1 97 ? 12.852 14.641 8.023 1 97.31 97 GLU B N 1
ATOM 2107 C CA . GLU B 1 97 ? 14.094 14.016 8.469 1 97.31 97 GLU B CA 1
ATOM 2108 C C . GLU B 1 97 ? 13.883 12.547 8.797 1 97.31 97 GLU B C 1
ATOM 2110 O O . GLU B 1 97 ? 14.727 11.703 8.461 1 97.31 97 GLU B O 1
ATOM 2115 N N . ASP B 1 98 ? 12.82 12.242 9.477 1 97.25 98 ASP B N 1
ATOM 2116 C CA . ASP B 1 98 ? 12.484 10.852 9.758 1 97.25 98 ASP B CA 1
ATOM 2117 C C . ASP B 1 98 ? 12.32 10.055 8.461 1 97.25 98 ASP B C 1
ATOM 2119 O O . ASP B 1 98 ? 12.797 8.922 8.359 1 97.25 98 ASP B O 1
ATOM 2123 N N . ALA B 1 99 ? 11.594 10.648 7.48 1 97.69 99 ALA B N 1
ATOM 2124 C CA . ALA B 1 99 ? 11.398 10 6.188 1 97.69 99 ALA B CA 1
ATOM 2125 C C . ALA B 1 99 ? 12.734 9.719 5.508 1 97.69 99 ALA B C 1
ATOM 2127 O O . ALA B 1 99 ? 12.945 8.625 4.969 1 97.69 99 ALA B O 1
ATOM 2128 N N . MET B 1 100 ? 13.625 10.672 5.562 1 97.69 100 MET B N 1
ATOM 2129 C CA . MET B 1 100 ? 14.93 10.516 4.922 1 97.69 100 MET B CA 1
ATOM 2130 C C . MET B 1 100 ? 15.75 9.43 5.609 1 97.69 100 MET B C 1
ATOM 2132 O O . MET B 1 100 ? 16.469 8.672 4.949 1 97.69 100 MET B O 1
ATOM 2136 N N . ALA B 1 101 ? 15.641 9.383 6.914 1 97.62 101 ALA B N 1
ATOM 2137 C CA . ALA B 1 101 ? 16.328 8.32 7.645 1 97.62 101 ALA B CA 1
ATOM 2138 C C . ALA B 1 101 ? 15.812 6.945 7.234 1 97.62 101 ALA B C 1
ATOM 2140 O O . ALA B 1 101 ? 16.594 6.008 7.055 1 97.62 101 ALA B O 1
ATOM 2141 N N . LEU B 1 102 ? 14.492 6.781 7.09 1 96.88 102 LEU B N 1
ATOM 2142 C CA . LEU B 1 102 ? 13.891 5.531 6.637 1 96.88 102 LEU B CA 1
ATOM 2143 C C . LEU B 1 102 ? 14.383 5.168 5.238 1 96.88 102 LEU B C 1
ATOM 2145 O O . LEU B 1 102 ? 14.703 4.012 4.969 1 96.88 102 LEU B O 1
ATOM 2149 N N . GLU B 1 103 ? 14.406 6.191 4.371 1 97.56 103 GLU B N 1
ATOM 2150 C CA . GLU B 1 103 ? 14.867 5.965 3.006 1 97.56 103 GLU B CA 1
ATOM 2151 C C . GLU B 1 103 ? 16.312 5.496 2.986 1 97.56 103 GLU B C 1
ATOM 2153 O O . GLU B 1 103 ? 16.688 4.621 2.197 1 97.56 103 GLU B O 1
ATOM 2158 N N . LYS B 1 104 ? 17.156 6.078 3.811 1 96.81 104 LYS B N 1
ATOM 2159 C CA . LYS B 1 104 ? 18.547 5.664 3.895 1 96.81 104 LYS B CA 1
ATOM 2160 C C . LYS B 1 104 ? 18.672 4.219 4.367 1 96.81 104 LYS B C 1
ATOM 2162 O O . LYS B 1 104 ? 19.516 3.465 3.875 1 96.81 104 LYS B O 1
ATOM 2167 N N . SER B 1 105 ? 17.828 3.877 5.328 1 96.75 105 SER B N 1
ATOM 2168 C CA . SER B 1 105 ? 17.812 2.49 5.785 1 96.75 105 SER B CA 1
ATOM 2169 C C . SER B 1 105 ? 17.391 1.545 4.66 1 96.75 105 SER B C 1
ATOM 2171 O O . SER B 1 105 ? 18 0.48 4.488 1 96.75 105 SER B O 1
ATOM 2173 N N . LEU B 1 106 ? 16.391 1.931 3.922 1 97.31 106 LEU B N 1
ATOM 2174 C CA . LEU B 1 106 ? 15.945 1.142 2.777 1 97.31 106 LEU B CA 1
ATOM 2175 C C . LEU B 1 106 ? 17.047 1.024 1.735 1 97.31 106 LEU B C 1
ATOM 2177 O O . LEU B 1 106 ? 17.297 -0.062 1.205 1 97.31 106 LEU B O 1
ATOM 2181 N N . ASN B 1 107 ? 17.719 2.113 1.462 1 97.19 107 ASN B N 1
ATOM 2182 C CA . ASN B 1 107 ? 18.828 2.107 0.513 1 97.19 107 ASN B CA 1
ATOM 2183 C C . ASN B 1 107 ? 19.953 1.173 0.963 1 97.19 107 ASN B C 1
ATOM 2185 O O . ASN B 1 107 ? 20.516 0.446 0.15 1 97.19 107 ASN B O 1
ATOM 2189 N N . GLN B 1 108 ? 20.234 1.215 2.207 1 97.69 108 GLN B N 1
ATOM 2190 C CA . GLN B 1 108 ? 21.266 0.328 2.725 1 97.69 108 GLN B CA 1
ATOM 2191 C C . GLN B 1 108 ? 20.875 -1.137 2.549 1 97.69 108 GLN B C 1
ATOM 2193 O O . GLN B 1 108 ? 21.703 -1.967 2.18 1 97.69 108 GLN B O 1
ATOM 2198 N N . ALA B 1 109 ? 19.625 -1.488 2.846 1 98.06 109 ALA B N 1
ATOM 2199 C CA . ALA B 1 109 ? 19.156 -2.855 2.645 1 98.06 109 ALA B CA 1
ATOM 2200 C C . ALA B 1 109 ? 19.281 -3.27 1.182 1 98.06 109 ALA B C 1
ATOM 2202 O O . ALA B 1 109 ? 19.625 -4.414 0.883 1 98.06 109 ALA B O 1
ATOM 2203 N N . LEU B 1 110 ? 18.984 -2.361 0.263 1 98.31 110 LEU B N 1
ATOM 2204 C CA . LEU B 1 110 ? 19.141 -2.615 -1.166 1 98.31 110 LEU B CA 1
ATOM 2205 C C . LEU B 1 110 ? 20.594 -2.865 -1.529 1 98.31 110 LEU B C 1
ATOM 2207 O O . LEU B 1 110 ? 20.906 -3.775 -2.303 1 98.31 110 LEU B O 1
ATOM 2211 N N . LEU B 1 111 ? 21.484 -2.057 -0.978 1 98 111 LEU B N 1
ATOM 2212 C CA . LEU B 1 111 ? 22.906 -2.221 -1.225 1 98 111 LEU B CA 1
ATOM 2213 C C . LEU B 1 111 ? 23.406 -3.562 -0.693 1 98 111 LEU B C 1
ATOM 2215 O O . LEU B 1 111 ? 24.219 -4.223 -1.329 1 98 111 LEU B O 1
ATOM 2219 N N . ASP B 1 112 ? 22.891 -3.955 0.455 1 98.12 112 ASP B N 1
ATOM 2220 C CA . ASP B 1 112 ? 23.25 -5.25 1.024 1 98.12 112 ASP B CA 1
ATOM 2221 C C . ASP B 1 112 ? 22.844 -6.391 0.103 1 98.12 112 ASP B C 1
ATOM 2223 O O . ASP B 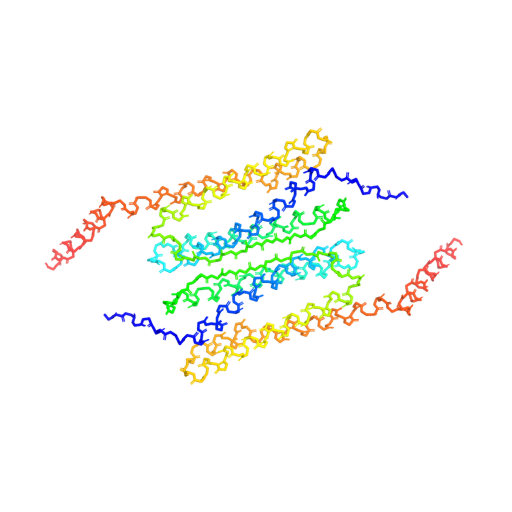1 112 ? 23.609 -7.32 -0.135 1 98.12 112 ASP B O 1
ATOM 2227 N N . LEU B 1 113 ? 21.609 -6.379 -0.406 1 97.75 113 LEU B N 1
ATOM 2228 C CA . LEU B 1 113 ? 21.141 -7.406 -1.335 1 97.75 113 LEU B CA 1
ATOM 2229 C C . LEU B 1 113 ? 21.969 -7.387 -2.617 1 97.75 113 LEU B C 1
ATOM 2231 O O . LEU B 1 113 ? 22.297 -8.438 -3.162 1 97.75 113 LEU B O 1
ATOM 2235 N N . HIS B 1 114 ? 22.25 -6.188 -3.059 1 97.88 114 HIS B N 1
ATOM 2236 C CA . HIS B 1 114 ? 23.062 -6.031 -4.254 1 97.88 114 HIS B CA 1
ATOM 2237 C C . HIS B 1 114 ? 24.438 -6.68 -4.07 1 97.88 114 HIS B C 1
ATOM 2239 O O . HIS B 1 114 ? 24.906 -7.398 -4.953 1 97.88 114 HIS B O 1
ATOM 2245 N N . ALA B 1 115 ? 25.047 -6.473 -2.969 1 97.81 115 ALA B N 1
ATOM 2246 C CA . ALA B 1 115 ? 26.359 -7.062 -2.664 1 97.81 115 ALA B CA 1
ATOM 2247 C C . ALA B 1 115 ? 26.266 -8.586 -2.645 1 97.81 115 ALA B C 1
ATOM 2249 O O . ALA B 1 115 ? 27.141 -9.266 -3.182 1 97.81 115 ALA B O 1
ATOM 2250 N N . LEU B 1 116 ? 25.234 -9.109 -1.988 1 96.69 116 LEU B N 1
ATOM 2251 C CA . LEU B 1 116 ? 25.016 -10.555 -1.95 1 96.69 116 LEU B CA 1
ATOM 2252 C C . LEU B 1 116 ? 24.844 -11.109 -3.357 1 96.69 116 LEU B C 1
ATOM 2254 O O . LEU B 1 116 ? 25.422 -12.156 -3.688 1 96.69 116 LEU B O 1
ATOM 2258 N N . ALA B 1 117 ? 24.078 -10.422 -4.168 1 95.75 117 ALA B N 1
ATOM 2259 C CA . ALA B 1 117 ? 23.828 -10.859 -5.539 1 95.75 117 ALA B CA 1
ATOM 2260 C C . ALA B 1 117 ? 25.109 -10.867 -6.359 1 95.75 117 ALA B C 1
ATOM 2262 O O . ALA B 1 117 ? 25.375 -11.836 -7.082 1 95.75 117 ALA B O 1
ATOM 2263 N N . CYS B 1 118 ? 25.906 -9.852 -6.203 1 96.12 118 CYS B N 1
ATOM 2264 C CA . CYS B 1 118 ? 27.172 -9.75 -6.934 1 96.12 118 CYS B CA 1
ATOM 2265 C C . CYS B 1 118 ? 28.156 -10.812 -6.457 1 96.12 118 CYS B C 1
ATOM 2267 O O . CYS B 1 118 ? 28.844 -11.43 -7.27 1 96.12 118 CYS B O 1
ATOM 2269 N N . ALA B 1 119 ? 28.172 -11.086 -5.234 1 95.62 119 ALA B N 1
ATOM 2270 C CA . ALA B 1 119 ? 29.047 -12.094 -4.672 1 95.62 119 ALA B CA 1
ATOM 2271 C C . ALA B 1 119 ? 28.672 -13.492 -5.152 1 95.62 119 ALA B C 1
ATOM 2273 O O . ALA B 1 119 ? 29.531 -14.367 -5.293 1 95.62 119 ALA B O 1
ATOM 2274 N N . SER B 1 120 ? 27.391 -13.656 -5.398 1 92.75 120 SER B N 1
ATOM 2275 C CA . SER B 1 120 ? 26.891 -14.945 -5.863 1 92.75 120 SER B CA 1
ATOM 2276 C C . SER B 1 120 ? 26.859 -15.008 -7.387 1 92.75 120 SER B C 1
ATOM 2278 O O . SER B 1 120 ? 26.281 -15.93 -7.965 1 92.75 120 SER B O 1
ATOM 2280 N N . ALA B 1 121 ? 27.328 -14.016 -8.125 1 92.69 121 ALA B N 1
ATOM 2281 C CA . ALA B 1 121 ? 27.438 -13.914 -9.578 1 92.69 121 ALA B CA 1
ATOM 2282 C C . ALA B 1 121 ? 26.062 -13.938 -10.234 1 92.69 121 ALA B C 1
ATOM 2284 O O . ALA B 1 121 ? 25.891 -14.477 -11.336 1 92.69 121 ALA B O 1
ATOM 2285 N N . ASP B 1 122 ? 25.078 -13.547 -9.508 1 91.31 122 ASP B N 1
ATOM 2286 C CA . ASP B 1 122 ? 23.766 -13.336 -10.086 1 91.31 122 ASP B CA 1
ATOM 2287 C C . ASP B 1 122 ? 23.688 -11.992 -10.812 1 91.31 122 ASP B C 1
ATOM 2289 O O . ASP B 1 122 ? 23.156 -11.016 -10.281 1 91.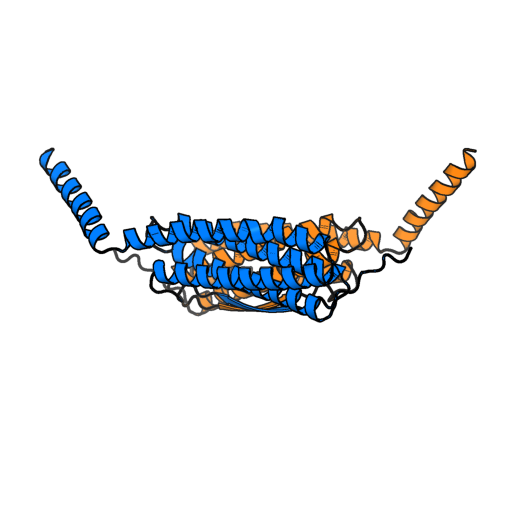31 122 ASP B O 1
ATOM 2293 N N . ALA B 1 123 ? 24.172 -11.945 -12.031 1 92.88 123 ALA B N 1
ATOM 2294 C CA . ALA B 1 123 ? 24.328 -10.719 -12.812 1 92.88 123 ALA B CA 1
ATOM 2295 C C . ALA B 1 123 ? 22.969 -10.094 -13.102 1 92.88 123 ALA B C 1
ATOM 2297 O O . ALA B 1 123 ? 22.828 -8.867 -13.125 1 92.88 123 ALA B O 1
ATOM 2298 N N . GLN B 1 124 ? 22 -10.906 -13.273 1 91.75 124 GLN B N 1
ATOM 2299 C CA . GLN B 1 124 ? 20.672 -10.406 -13.586 1 91.75 124 GLN B CA 1
ATOM 2300 C C . GLN B 1 124 ? 20.062 -9.664 -12.406 1 91.75 124 GLN B C 1
ATOM 2302 O O . GLN B 1 124 ? 19.5 -8.578 -12.57 1 91.75 124 GLN B O 1
ATOM 2307 N N . LEU B 1 125 ? 20.219 -10.25 -11.266 1 93.56 125 LEU B N 1
ATOM 2308 C CA . LEU B 1 125 ? 19.703 -9.594 -10.07 1 93.56 125 LEU B CA 1
ATOM 2309 C C . LEU B 1 125 ? 20.469 -8.312 -9.766 1 93.56 125 LEU B C 1
ATOM 2311 O O . LEU B 1 125 ? 19.891 -7.301 -9.391 1 93.56 125 LEU B O 1
ATOM 2315 N N . CYS B 1 126 ? 21.766 -8.289 -9.953 1 95.75 126 CYS B N 1
ATOM 2316 C CA . CYS B 1 126 ? 22.578 -7.098 -9.758 1 95.75 126 CYS B CA 1
ATOM 2317 C C . CYS B 1 126 ? 22.094 -5.957 -10.641 1 95.75 126 CYS B C 1
ATOM 2319 O O . CYS B 1 126 ? 21.844 -4.852 -10.156 1 95.75 126 CYS B O 1
ATOM 2321 N N . GLU B 1 127 ? 21.938 -6.297 -11.867 1 95.88 127 GLU B N 1
ATOM 2322 C CA . GLU B 1 127 ? 21.516 -5.289 -12.828 1 95.88 127 GLU B CA 1
ATOM 2323 C C . GLU B 1 127 ? 20.109 -4.797 -12.523 1 95.88 127 GLU B C 1
ATOM 2325 O O . GLU B 1 127 ? 19.828 -3.6 -12.617 1 95.88 127 GLU B O 1
ATOM 2330 N N . PHE B 1 128 ? 19.266 -5.691 -12.188 1 95.19 128 PHE B N 1
ATOM 2331 C CA . PHE B 1 128 ? 17.891 -5.348 -11.844 1 95.19 128 PHE B CA 1
ATOM 2332 C C . PHE B 1 128 ? 17.859 -4.367 -10.68 1 95.19 128 PHE B C 1
ATOM 2334 O O . PHE B 1 128 ? 17.172 -3.35 -10.734 1 95.19 128 PHE B O 1
ATOM 2341 N N . LEU B 1 129 ? 18.609 -4.613 -9.617 1 97.62 129 LEU B N 1
ATOM 2342 C CA . LEU B 1 129 ? 18.641 -3.766 -8.43 1 97.62 129 LEU B CA 1
ATOM 2343 C C . LEU B 1 129 ? 19.219 -2.391 -8.766 1 97.62 129 LEU B C 1
ATOM 2345 O O . LEU B 1 129 ? 18.719 -1.373 -8.273 1 97.62 129 LEU B O 1
ATOM 2349 N N . GLU B 1 130 ? 20.25 -2.318 -9.609 1 96.5 130 GLU B N 1
ATOM 2350 C CA . GLU B 1 130 ? 20.875 -1.055 -10.008 1 96.5 130 GLU B CA 1
ATOM 2351 C C . GLU B 1 130 ? 19.891 -0.189 -10.797 1 96.5 130 GLU B C 1
ATOM 2353 O O . GLU B 1 130 ? 19.75 1.004 -10.523 1 96.5 130 GLU B O 1
ATOM 2358 N N . ARG B 1 131 ? 19.125 -0.805 -11.68 1 94.25 131 ARG B N 1
ATOM 2359 C CA . ARG B 1 131 ? 18.281 -0.077 -12.625 1 94.25 131 ARG B CA 1
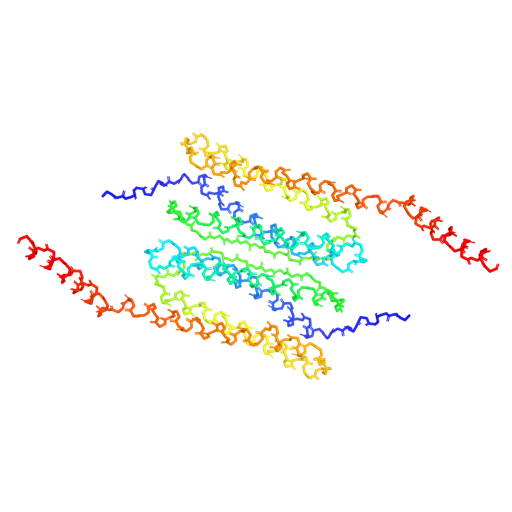ATOM 2360 C C . ARG B 1 131 ? 16.953 0.302 -11.984 1 94.25 131 ARG B C 1
ATOM 2362 O O . ARG B 1 131 ? 16.469 1.425 -12.156 1 94.25 131 ARG B O 1
ATOM 2369 N N . ARG B 1 132 ? 16.453 -0.583 -11.242 1 94.62 132 ARG B N 1
ATOM 2370 C CA . ARG B 1 132 ? 15.078 -0.413 -10.789 1 94.62 132 ARG B CA 1
ATOM 2371 C C . ARG B 1 132 ? 15.031 0.279 -9.43 1 94.62 132 ARG B C 1
ATOM 2373 O O . ARG B 1 132 ? 14.078 1 -9.125 1 94.62 132 ARG B O 1
ATOM 2380 N N . PHE B 1 133 ? 16.094 0.111 -8.672 1 97.12 133 PHE B N 1
ATOM 2381 C CA . PHE B 1 133 ? 15.953 0.577 -7.297 1 97.12 133 PHE B CA 1
ATOM 2382 C C . PHE B 1 133 ? 17.062 1.558 -6.945 1 97.12 133 PHE B C 1
ATOM 2384 O O . PHE B 1 133 ? 16.797 2.703 -6.578 1 97.12 133 PHE B O 1
ATOM 2391 N N . LEU B 1 134 ? 18.328 1.219 -7.109 1 96.94 134 LEU B N 1
ATOM 2392 C CA . LEU B 1 134 ? 19.422 2.01 -6.57 1 96.94 134 LEU B CA 1
ATOM 2393 C C . LEU B 1 134 ? 19.484 3.379 -7.238 1 96.94 134 LEU B C 1
ATOM 2395 O O . LEU B 1 134 ? 19.688 4.395 -6.566 1 96.94 134 LEU B O 1
ATOM 2399 N N . LYS B 1 135 ? 19.25 3.467 -8.508 1 94.38 135 LYS B N 1
ATOM 2400 C CA . LYS B 1 135 ? 19.25 4.746 -9.203 1 94.38 135 LYS B CA 1
ATOM 2401 C C . LYS B 1 135 ? 18.078 5.613 -8.766 1 94.38 135 LYS B C 1
ATOM 2403 O O . LYS B 1 135 ? 18.25 6.801 -8.484 1 94.38 135 LYS B O 1
ATOM 2408 N N . GLU B 1 136 ? 16.922 5.055 -8.68 1 94 136 GLU B N 1
ATOM 2409 C CA . GLU B 1 136 ? 15.719 5.77 -8.289 1 94 136 GLU B CA 1
ATOM 2410 C C . GLU B 1 136 ? 15.797 6.246 -6.844 1 94 136 GLU B C 1
ATOM 2412 O O . GLU B 1 136 ? 15.328 7.336 -6.516 1 94 136 GLU B O 1
ATOM 2417 N N . GLU B 1 137 ? 16.5 5.422 -6.051 1 94.69 137 GLU B N 1
ATOM 2418 C CA . GLU B 1 137 ? 16.609 5.785 -4.641 1 94.69 137 GLU B CA 1
ATOM 2419 C C . GLU B 1 137 ? 17.5 7.012 -4.453 1 94.69 137 GLU B C 1
ATOM 2421 O O . GLU B 1 137 ? 17.203 7.867 -3.609 1 94.69 137 GLU B O 1
ATOM 2426 N N . MET B 1 138 ? 18.547 7.148 -5.254 1 90.69 138 MET B N 1
ATOM 2427 C CA . MET B 1 138 ? 19.438 8.305 -5.168 1 90.69 138 MET B CA 1
ATOM 2428 C C . MET B 1 138 ? 18.703 9.578 -5.586 1 90.69 138 MET B C 1
ATOM 2430 O O . MET B 1 138 ? 18.828 10.617 -4.93 1 90.69 138 MET B O 1
ATOM 2434 N N . MET B 1 139 ? 17.938 9.5 -6.59 1 95.19 139 MET B N 1
ATOM 2435 C CA . MET B 1 139 ? 17.156 10.641 -7.059 1 95.19 139 MET B CA 1
ATOM 2436 C C . MET B 1 139 ? 16.109 11.039 -6.031 1 95.19 139 MET B C 1
ATOM 2438 O O . MET B 1 139 ? 15.867 12.227 -5.812 1 95.19 139 MET B O 1
ATOM 2442 N N . LEU B 1 140 ? 15.508 10.047 -5.414 1 97.19 140 LEU B N 1
ATOM 2443 C CA . LEU B 1 140 ? 14.492 10.297 -4.398 1 97.19 140 LEU B CA 1
ATOM 2444 C C . LEU B 1 140 ? 15.086 11.031 -3.201 1 97.19 140 LEU B C 1
ATOM 2446 O O . LEU B 1 140 ? 14.508 12.008 -2.721 1 97.19 140 LEU B O 1
ATOM 2450 N N . LEU B 1 141 ? 16.25 10.609 -2.74 1 96.19 141 LEU B N 1
ATOM 2451 C CA . LEU B 1 141 ? 16.891 11.242 -1.595 1 96.19 141 LEU B CA 1
ATOM 2452 C C . LEU B 1 141 ? 17.234 12.695 -1.903 1 96.19 141 LEU B C 1
ATOM 2454 O O . LEU B 1 141 ? 17.109 13.57 -1.037 1 96.19 141 LEU B O 1
ATOM 2458 N N . LYS B 1 142 ? 17.625 12.977 -3.129 1 95.5 142 LYS B N 1
ATOM 2459 C CA . LYS B 1 142 ? 17.891 14.352 -3.543 1 95.5 142 LYS B CA 1
ATOM 2460 C C . LYS B 1 142 ? 16.609 15.195 -3.498 1 95.5 142 LYS B C 1
ATOM 2462 O O . LYS B 1 142 ? 16.625 16.312 -2.996 1 95.5 142 LYS B O 1
ATOM 2467 N N . LYS B 1 143 ? 15.547 14.664 -4.043 1 96.06 143 LYS B N 1
ATOM 2468 C CA . LYS B 1 143 ? 14.258 15.352 -4.023 1 96.06 143 LYS B CA 1
ATOM 2469 C C . LYS B 1 143 ? 13.805 15.633 -2.596 1 96.06 143 LYS B C 1
ATOM 2471 O O . LYS B 1 143 ? 13.328 16.734 -2.295 1 96.06 143 LYS B O 1
ATOM 2476 N N . MET B 1 144 ? 13.969 14.664 -1.722 1 96.62 144 MET B N 1
ATOM 2477 C CA . MET B 1 144 ? 13.602 14.844 -0.32 1 96.62 144 MET B CA 1
ATOM 2478 C C . MET B 1 144 ? 14.469 15.922 0.331 1 96.62 144 MET B C 1
ATOM 2480 O O . MET B 1 144 ? 13.977 16.703 1.147 1 96.62 144 MET B O 1
ATOM 2484 N N . GLY B 1 145 ? 15.75 15.914 -0.025 1 95.81 145 GLY B N 1
ATOM 2485 C CA . GLY B 1 145 ? 16.625 16.969 0.446 1 95.81 145 GLY B CA 1
ATOM 2486 C C . GLY B 1 145 ? 16.156 18.359 0.046 1 95.81 145 GLY B C 1
ATOM 2487 O O . GLY B 1 145 ? 16.203 19.297 0.85 1 95.81 145 GLY B O 1
ATOM 2488 N N . ASP B 1 146 ? 15.672 18.5 -1.169 1 94.5 146 ASP B N 1
ATOM 2489 C CA . ASP B 1 146 ? 15.133 19.766 -1.648 1 94.5 146 ASP B CA 1
ATOM 2490 C C . ASP B 1 146 ? 13.898 20.188 -0.845 1 94.5 146 ASP B C 1
ATOM 2492 O O . ASP B 1 146 ? 13.773 21.344 -0.448 1 94.5 146 ASP B O 1
ATOM 2496 N N . HIS B 1 147 ? 13.008 19.25 -0.612 1 92 147 HIS B N 1
ATOM 2497 C CA . HIS B 1 147 ? 11.828 19.531 0.2 1 92 147 HIS B CA 1
ATOM 2498 C C . HIS B 1 147 ? 12.219 19.938 1.614 1 92 147 HIS B C 1
ATOM 2500 O O . HIS B 1 147 ? 11.633 20.875 2.176 1 92 147 HIS B O 1
ATOM 2506 N N . LEU B 1 148 ? 13.219 19.297 2.162 1 94 148 LEU B N 1
ATOM 2507 C CA . LEU B 1 148 ? 13.672 19.594 3.516 1 94 148 LEU B CA 1
ATOM 2508 C C . LEU B 1 148 ? 14.211 21.016 3.598 1 94 148 LEU B C 1
ATOM 2510 O O . LEU B 1 148 ? 13.898 21.75 4.531 1 94 148 LEU B O 1
ATOM 2514 N N . THR B 1 149 ? 14.984 21.406 2.607 1 93.31 149 THR B N 1
ATOM 2515 C CA . THR B 1 149 ? 15.531 22.75 2.545 1 93.31 149 THR B CA 1
ATOM 2516 C C . THR B 1 149 ? 14.414 23.781 2.49 1 93.31 149 THR B C 1
ATOM 2518 O O . THR B 1 149 ? 14.453 24.781 3.207 1 93.31 149 THR B O 1
ATOM 2521 N N . ASN B 1 150 ? 13.391 23.516 1.703 1 89.94 150 ASN B N 1
ATOM 2522 C CA . ASN B 1 150 ? 12.25 24.422 1.57 1 89.94 150 ASN B CA 1
ATOM 2523 C C . ASN B 1 150 ? 11.461 24.516 2.871 1 89.94 150 ASN B C 1
ATOM 2525 O O . ASN B 1 150 ? 11.016 25.594 3.254 1 89.94 150 ASN B O 1
ATOM 2529 N N . LEU B 1 151 ? 11.305 23.406 3.525 1 89.19 151 LEU B N 1
ATOM 2530 C CA . LEU B 1 151 ? 10.594 23.375 4.797 1 89.19 151 LEU B CA 1
ATOM 2531 C C . LEU B 1 151 ? 11.336 24.188 5.852 1 89.19 151 LEU B C 1
ATOM 2533 O O . LEU B 1 151 ? 10.711 24.922 6.629 1 89.19 151 LEU B O 1
ATOM 2537 N N . ARG B 1 152 ? 12.602 24.172 5.871 1 90.75 152 ARG B N 1
ATOM 2538 C CA . ARG B 1 152 ? 13.414 24.906 6.824 1 90.75 152 ARG B CA 1
ATOM 2539 C C . ARG B 1 152 ? 13.328 26.406 6.562 1 90.75 152 ARG B C 1
ATOM 2541 O O . ARG B 1 152 ? 13.281 27.219 7.5 1 90.75 152 ARG B O 1
ATOM 2548 N N . LYS B 1 153 ? 13.242 26.812 5.34 1 88.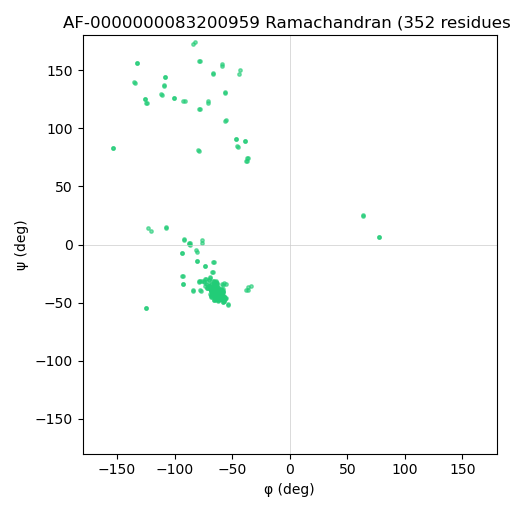62 153 LYS B N 1
ATOM 2549 C CA . LYS B 1 153 ? 13.094 28.219 4.973 1 88.62 153 LYS B CA 1
ATOM 2550 C C . LYS B 1 153 ? 11.758 28.781 5.445 1 88.62 153 LYS B C 1
ATOM 2552 O O . LYS B 1 153 ? 11.672 29.922 5.879 1 88.62 153 LYS B O 1
ATOM 2557 N N . MET B 1 154 ? 10.797 27.953 5.352 1 81.62 154 MET B N 1
ATOM 2558 C CA . MET B 1 154 ? 9.453 28.391 5.727 1 81.62 154 MET B CA 1
ATOM 2559 C C . MET B 1 154 ? 9.328 28.516 7.238 1 81.62 154 MET B C 1
ATOM 2561 O O . MET B 1 154 ? 8.492 29.281 7.734 1 81.62 154 MET B O 1
ATOM 2565 N N . THR B 1 155 ? 10.055 27.734 7.938 1 76.62 155 THR B N 1
ATOM 2566 C CA . THR B 1 155 ? 9.914 27.719 9.391 1 76.62 155 THR B CA 1
ATOM 2567 C C . THR B 1 155 ? 10.922 28.672 10.039 1 76.62 155 THR B C 1
ATOM 2569 O O . THR B 1 155 ? 10.891 28.891 11.25 1 76.62 155 THR B O 1
ATOM 2572 N N . SER B 1 156 ? 11.75 29.172 9.312 1 73.31 156 SER B N 1
ATOM 2573 C CA . SER B 1 156 ? 12.758 30.078 9.859 1 73.31 156 SER B CA 1
ATOM 2574 C C . SER B 1 156 ? 12.133 31.422 10.266 1 73.31 156 SER B C 1
ATOM 2576 O O . SER B 1 156 ? 11.18 31.875 9.633 1 73.31 156 SER B O 1
ATOM 2578 N N . PRO B 1 157 ? 12.32 31.719 11.602 1 62.5 157 PRO B N 1
ATOM 2579 C CA . PRO B 1 157 ? 11.836 33.031 12.07 1 62.5 157 PRO B CA 1
ATOM 2580 C C . PRO B 1 157 ? 12.031 34.125 11.031 1 62.5 157 PRO B C 1
ATOM 2582 O O . PRO B 1 157 ? 11.203 35.031 10.922 1 62.5 157 PRO B O 1
ATOM 2585 N N . GLU B 1 158 ? 13.047 34.125 10.375 1 54.03 158 GLU B N 1
ATOM 2586 C CA . GLU B 1 158 ? 13.281 35.188 9.383 1 54.03 158 GLU B CA 1
ATOM 2587 C C . GLU B 1 158 ? 12.242 35.125 8.258 1 54.03 158 GLU B C 1
ATOM 2589 O O . GLU B 1 158 ? 11.875 36.156 7.695 1 54.03 158 GLU B O 1
ATOM 2594 N N . ALA B 1 159 ? 11.758 33.969 7.883 1 55.16 159 ALA B N 1
ATOM 2595 C CA . ALA B 1 159 ? 10.664 33.781 6.934 1 55.16 159 ALA B CA 1
ATOM 2596 C C . ALA B 1 159 ? 9.367 34.375 7.473 1 55.16 159 ALA B C 1
ATOM 2598 O O . ALA B 1 159 ? 8.555 34.906 6.711 1 55.16 159 ALA B O 1
ATOM 2599 N N . GLY B 1 160 ? 9.117 34.219 8.656 1 49.97 160 GLY B N 1
ATOM 2600 C CA . GLY B 1 160 ? 8.109 35.031 9.328 1 49.97 160 GLY B CA 1
ATOM 2601 C C . GLY B 1 160 ? 8.312 36.5 9.172 1 49.97 160 GLY B C 1
ATOM 2602 O O . GLY B 1 160 ? 7.355 37.25 8.977 1 49.97 160 GLY B O 1
ATOM 2603 N N . LEU B 1 161 ? 9.469 36.969 9.469 1 49.31 161 LEU B N 1
ATOM 2604 C CA . LEU B 1 161 ? 9.781 38.375 9.289 1 49.31 161 LEU B CA 1
ATOM 2605 C C . LEU B 1 161 ? 9.594 38.812 7.836 1 49.31 161 LEU B C 1
ATOM 2607 O O . LEU B 1 161 ? 9.039 39.875 7.559 1 49.31 161 LEU B O 1
ATOM 2611 N N . GLN B 1 162 ? 9.953 37.969 6.941 1 45.69 162 GLN B N 1
ATOM 2612 C CA . GLN B 1 162 ? 9.773 38.344 5.535 1 45.69 162 GLN B CA 1
ATOM 2613 C C . GLN B 1 162 ? 8.312 38.188 5.113 1 45.69 162 GLN B C 1
ATOM 2615 O O . GLN B 1 162 ? 7.793 39 4.348 1 45.69 162 GLN B O 1
ATOM 2620 N N . ALA B 1 163 ? 7.621 37.156 5.562 1 52 163 ALA B N 1
ATOM 2621 C CA . ALA B 1 163 ? 6.176 37.062 5.375 1 52 163 ALA B CA 1
ATOM 2622 C C . ALA B 1 163 ? 5.449 38.156 6.152 1 52 163 ALA B C 1
ATOM 2624 O O . ALA B 1 163 ? 4.484 38.719 5.656 1 52 163 ALA B O 1
ATOM 2625 N N . GLY B 1 164 ? 5.875 38.375 7.324 1 47.41 164 GLY B N 1
ATOM 2626 C CA . GLY B 1 164 ? 5.391 39.531 8.07 1 47.41 164 GLY B CA 1
ATOM 2627 C C . GLY B 1 164 ? 5.734 40.875 7.406 1 47.41 164 GLY B C 1
ATOM 2628 O O . GLY B 1 164 ? 4.895 41.75 7.336 1 47.41 164 GLY B O 1
ATOM 2629 N N . LEU B 1 165 ? 6.941 41.031 7.039 1 50.25 165 LEU B N 1
ATOM 2630 C CA . LEU B 1 165 ? 7.344 42.25 6.336 1 50.25 165 LEU B CA 1
ATOM 2631 C C . LEU B 1 165 ? 6.602 42.375 5.012 1 50.25 165 LEU B C 1
ATOM 2633 O O . LEU B 1 165 ? 6.176 43.5 4.641 1 50.25 165 LEU B O 1
ATOM 2637 N N . GLY B 1 166 ? 6.375 41.281 4.332 1 47.91 166 GLY B N 1
ATOM 2638 C CA . GLY B 1 166 ? 5.566 41.312 3.125 1 47.91 166 GLY B CA 1
ATOM 2639 C C . GLY B 1 166 ? 4.102 41.594 3.396 1 47.91 166 GLY B C 1
ATOM 2640 O O . GLY B 1 166 ? 3.482 42.406 2.678 1 47.91 166 GLY B O 1
ATOM 2641 N N . GLU B 1 167 ? 3.586 41 4.363 1 49.47 167 GLU B N 1
ATOM 2642 C CA . GLU B 1 167 ? 2.24 41.375 4.777 1 49.47 167 GLU B CA 1
ATOM 2643 C C . GLU B 1 167 ? 2.213 42.812 5.32 1 49.47 167 GLU B C 1
ATOM 2645 O O . GLU B 1 167 ? 1.275 43.562 5.055 1 49.47 167 GLU B O 1
ATOM 2650 N N . TYR B 1 168 ? 3.158 43.156 6.07 1 49.84 168 TYR B N 1
ATOM 2651 C CA . TYR B 1 168 ? 3.275 44.5 6.598 1 49.84 168 TYR B CA 1
ATOM 2652 C C . TYR B 1 168 ? 3.465 45.5 5.469 1 49.84 168 TYR B C 1
ATOM 2654 O O . TYR B 1 168 ? 2.803 46.562 5.438 1 49.84 168 TYR B O 1
ATOM 2662 N N . LEU B 1 169 ? 4.305 45.219 4.562 1 49.62 169 LEU B N 1
ATOM 2663 C CA . LEU B 1 169 ? 4.523 46.094 3.426 1 49.62 169 LEU B CA 1
ATOM 2664 C C . LEU B 1 169 ? 3.291 46.156 2.529 1 49.62 169 LEU B C 1
ATOM 2666 O O . LEU B 1 169 ? 2.924 47.219 2.031 1 49.62 169 LEU B O 1
ATOM 2670 N N . PHE B 1 170 ? 2.643 45 2.43 1 49.19 170 PHE B N 1
ATOM 2671 C CA . PHE B 1 170 ? 1.409 44.969 1.653 1 49.19 170 PHE B CA 1
ATOM 2672 C C . PHE B 1 170 ? 0.313 45.781 2.344 1 49.19 170 PHE B C 1
ATOM 2674 O O . PHE B 1 170 ? -0.421 46.5 1.693 1 49.19 170 PHE B O 1
ATOM 2681 N N . LYS B 1 171 ? 0.193 45.719 3.516 1 53.72 171 LYS B N 1
ATOM 2682 C CA . LYS B 1 171 ? -0.756 46.531 4.266 1 53.72 171 LYS B CA 1
ATOM 2683 C C . LYS B 1 171 ? -0.392 48.031 4.176 1 53.72 171 LYS B C 1
ATOM 2685 O O . LYS B 1 171 ? -1.267 48.875 3.996 1 53.72 171 LYS B O 1
ATOM 2690 N N . LYS B 1 172 ? 0.806 48.375 4.344 1 54.22 172 LYS B N 1
ATOM 2691 C CA . LYS B 1 172 ? 1.269 49.781 4.277 1 54.22 172 LYS B CA 1
ATOM 2692 C C . LYS B 1 172 ? 1.046 50.344 2.889 1 54.22 172 LYS B C 1
ATOM 2694 O O . LYS B 1 172 ? 0.63 51.5 2.756 1 54.22 172 LYS B O 1
ATOM 2699 N N . LEU B 1 173 ? 1.294 49.531 1.916 1 51.78 173 LEU B N 1
ATOM 2700 C CA . LEU B 1 173 ? 1.089 50 0.545 1 51.78 173 LEU B CA 1
ATOM 2701 C C . LEU B 1 173 ? -0.399 50.094 0.223 1 51.78 173 LEU B C 1
ATOM 2703 O O . LEU B 1 173 ? -0.82 50.969 -0.515 1 51.78 173 LEU B O 1
ATOM 2707 N N . SER B 1 174 ? -1.144 49.188 0.745 1 53.97 174 SER B N 1
ATOM 2708 C CA . SER B 1 174 ? -2.588 49.25 0.54 1 53.97 174 SER B CA 1
ATOM 2709 C C . SER B 1 174 ? -3.209 50.438 1.277 1 53.97 174 SER B C 1
ATOM 2711 O O . SER B 1 174 ? -4.281 50.906 0.902 1 53.97 174 SER B O 1
ATOM 2713 N N . PHE B 1 175 ? -2.736 50.812 2.369 1 51.91 175 PHE B N 1
ATOM 2714 C CA . PHE B 1 175 ? -3.242 52 3.068 1 51.91 175 PHE B CA 1
ATOM 2715 C C . PHE B 1 175 ? -2.738 53.281 2.41 1 51.91 175 PHE B C 1
ATOM 2717 O O . PHE B 1 175 ? -3.406 54.312 2.463 1 51.91 175 PHE B O 1
ATOM 2724 N N . GLN B 1 176 ? -1.553 53.25 1.832 1 46.53 176 GLN B N 1
ATOM 2725 C CA . GLN B 1 176 ? -1.133 54.531 1.228 1 46.53 176 GLN B CA 1
ATOM 2726 C C . GLN B 1 176 ? -1.908 54.812 -0.057 1 46.53 176 GLN B C 1
ATOM 2728 O O . GLN B 1 176 ? -1.882 55.906 -0.573 1 46.53 176 GLN B O 1
ATOM 2733 N N . GLY B 1 177 ? -2.537 53.719 -0.643 1 38.91 177 GLY B N 1
ATOM 2734 C CA . GLY B 1 177 ? -3.252 54.094 -1.856 1 38.91 177 GLY B CA 1
ATOM 2735 C C . GLY B 1 177 ? -4.609 54.688 -1.588 1 38.91 177 GLY B C 1
ATOM 2736 O O . GLY B 1 177 ? -5.344 55.031 -2.523 1 38.91 177 GLY B O 1
ATOM 2737 N N . ASP B 1 178 ? -5.168 54.781 -0.336 1 35.16 178 ASP B N 1
ATOM 2738 C CA . ASP B 1 178 ? -6.25 55.781 -0.303 1 35.16 178 ASP B CA 1
ATOM 2739 C C . ASP B 1 178 ? -5.703 57.188 -0.127 1 35.16 178 ASP B C 1
ATOM 2741 O O . ASP B 1 178 ? -4.676 57.375 0.528 1 35.16 178 ASP B O 1
#

Secondary structure (DSSP, 8-state):
---------HHHHHHHHHHHHHHHHHHHHHHHHHHHHHTS-GGGHHHHHHHHHHHHHHHHHHHHHHHHHHHTT----EEEEEEE-GGG-SSHHHHHHHHHHHHHHHHHHHHHHHHHHHHTT-HHHHHHHIIIIIHHHHHHHHHHHHHHHHHHHHHSHHHHHHHHHHHHHHHHHHHHT-/---------HHHHHHHHHHHHHHHHHHHHHHHHHHHHHTS-GGGHHHHHHHHHHHHHHHHHHHHHHHHHHHTT----EEEEEEE-GGG-SSHHHHHHHHHHHHHHHHHHHHHHHHHHHHTT-HHHHHHHIIIIIHHHHHHHHHHHHHHHHHHHHHSHHHHHHHHHHHHHHHHHHHHT-

Radius of gyration: 25.16 Å; Cα contacts (8 Å, |Δi|>4): 400; chains: 2; bounding box: 57×91×65 Å

Solvent-accessible surface area (backbone atoms only — not comparable to full-atom values): 18162 Å² total; per-residue (Å²): 128,78,78,71,56,64,67,64,51,70,69,55,52,50,46,41,52,48,49,27,39,48,22,47,36,49,16,32,42,23,41,16,47,12,46,40,28,49,72,42,67,80,86,30,38,64,58,8,52,51,26,43,53,48,18,53,51,26,44,51,49,20,47,53,36,48,41,51,37,46,63,29,71,46,85,47,73,42,75,34,72,32,55,32,43,41,74,74,49,90,43,71,54,56,44,47,50,51,52,51,53,52,49,51,51,51,50,50,55,50,50,53,45,38,50,53,27,54,75,66,66,35,60,67,58,30,50,47,44,46,68,71,40,54,53,54,50,54,53,47,52,51,54,52,49,52,52,43,53,52,45,49,50,63,67,31,68,65,37,47,49,49,52,45,45,48,52,48,48,50,51,53,53,60,56,62,70,104,127,79,79,71,56,64,66,62,51,71,68,55,50,49,46,41,52,48,50,28,38,48,22,48,36,50,16,33,43,23,40,17,48,12,45,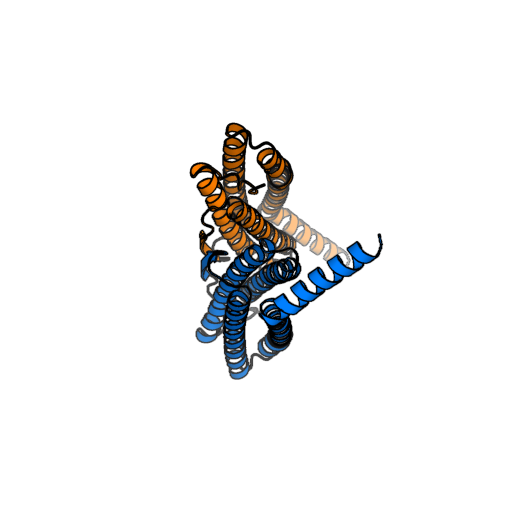39,28,47,73,41,65,80,88,28,38,65,58,8,52,51,26,43,52,48,17,52,51,26,43,50,49,20,47,54,36,48,42,50,36,47,63,28,71,46,84,47,75,43,75,34,71,34,53,31,43,41,74,75,49,93,42,70,55,58,44,46,50,52,50,51,53,52,50,51,52,52,49,48,54,50,50,51,45,39,51,52,27,53,74,69,66,34,63,66,57,31,50,48,43,48,67,70,40,53,54,53,50,53,53,47,54,53,54,50,50,51,53,44,54,52,45,49,52,65,64,31,68,64,37,47,50,49,51,44,46,47,51,48,49,48,50,52,55,60,57,61,71,104

Sequence (356 aa):
MSTQVQQRSPEMEAAVSRLIKLHLEVSSTYLSLSVYFEGSETALNGVGHFFRALAKEKQEGAHLFLKMLKSSGGGTLVQSGQTLSPEKWNTGVDAMEDAMALEKSLNQALLDLHALACASADAQLCEFLERRFLKEEMMLLKKMGDHLTNLRKMTSPEAGLQAGLGEYLFKKLSFQGDMSTQVQQRSPEMEAAVSRLIKLHLEVSSTYLSLSVYFEGSETALNGVGHFFRALAKEKQEGAHLFLKMLKSSGGGTLVQSGQTLSPEKWNTGVDAMEDAMALEKSLNQALLDLHALACASADAQLCEFLERRFLKEEMMLLKKMGDHLTNLRKMTSPEAGLQAGLGEYLFKKLSFQGD

pLDDT: mean 85.58, std 17.47, range [31.73, 98.31]